Protein 6KP5 (pdb70)

Sequence (277 aa):
EKYVVTWDMMLQIHARKLAQRLLPAEQWKGIIAVSRGGLVPAGILARELGIRYVDTVCISLKVLKRAEGDGEGFIVIDDLVDTGGTATAIIREMYPKAHFVTIFAKPAGRPLVDDYVVDIPQNTWWIEEQPWDMAVTFVAPLSEKYVVTWDMMLLQIHARKLAQRLLPAEQWKGIIAVSRGGLVPAGILARELGIRYVDTVCIVLKRAEGDGEGFIVIDDLVDTGGTATAIRREMMYPKKAHFVTTIFAKPAGRRPLVDDYVVDIPQNTWIEQPWDMMAVTFVAPLSGK

Foldseek 3Di:
DAAEAAPVNLLVLLVVVLVVVPPLVLAQEEEEEPPQRPVSRVSSCVNNVHPHYHYWYCPVPTPDHDDDQAARYEYEGAEQAQCPVLVVNCVRNVNHQYEHAEYEPNCVVSHNYYGYYDHNPYHYHYNVNDDDDDDDPPD/DAAEAAPVNLLVLLVVVLVVVPPLVQAPAEEEEPPQRPSSRVSSCVSSVGPHYHYCYPVPDDDDDQAARYEYEGAEFQQQPVLVVNCVRNVRHQYEYAEYEVNNVVSHNYYRYYDHNPHNYDYNVNDDDDDDADPDPD

CATH classification: 3.40.50.2020

InterPro domains:
  IPR000836 Phosphoribosyltransferase domain [PF00156] (10-143)
  IPR000836 Phosphoribosyltransferase domain [cd06223] (32-129)
  IPR023747 Xanthine-guanine phosphoribosyltransferase [MF_01903] (1-152)
  IPR023747 Xanthine-guanine phosphoribosyltransferase [NF006613] (1-150)
  IPR023747 Xanthine-guanine phosphoribosyltransferase [PTHR39563] (1-152)
  IPR029057 Phosphoribosyltransferase-like [G3DSA:3.40.50.2020] (1-152)
  IPR029057 Phosphoribosyltransferase-like [SSF53271] (4-144)

Solvent-accessible surface area: 13160 Å² total; per-residue (Å²): 110,127,76,79,3,68,11,61,85,1,2,58,26,0,92,93,0,4,102,112,4,98,91,28,102,96,43,133,0,0,1,0,9,5,82,13,0,0,3,0,0,5,1,0,0,84,45,10,55,14,91,69,0,10,0,0,0,11,80,159,51,70,69,27,98,6,98,48,65,3,65,17,32,0,0,0,15,22,37,5,49,100,6,52,56,4,79,11,1,67,138,30,2,82,88,7,55,4,0,0,0,0,0,11,50,56,0,104,110,50,14,70,38,50,30,25,83,2,87,61,140,14,163,10,38,10,2,26,54,50,64,140,95,176,119,72,108,192,143,140,93,76,66,4,70,12,61,74,0,4,101,24,0,58,118,0,5,116,96,5,98,85,17,156,99,42,123,0,0,1,0,6,4,81,14,0,0,3,0,0,6,1,0,0,82,53,9,56,12,78,67,0,9,0,0,0,62,114,100,28,88,6,159,46,59,3,97,21,26,0,0,0,14,20,35,8,56,105,5,49,57,2,78,28,0,64,143,32,1,79,127,7,56,4,0,0,0,0,0,13,84,61,0,91,104,54,6,62,31,54,20,31,97,4,89,74,138,19,149,32,35,11,4,22,55,71,34,95,111,176,126,66,92,192,64,81,242

Structure (mmCIF, N/CA/C/O backbone):
data_6KP5
#
_entry.id   6KP5
#
_cell.length_a   58.320
_cell.length_b   94.630
_cell.length_c   51.670
_cell.angle_alpha   90.000
_cell.angle_beta   90.000
_cell.angle_gamma   90.000
#
_symmetry.space_group_name_H-M   'P 21 21 2'
#
loop_
_entity.id
_entity.type
_entity.pdbx_description
1 polymer 'Xanthine phosphoribosyltransferase'
2 non-polymer 'SULFATE ION'
3 water water
#
loop_
_atom_site.group_PDB
_atom_site.id
_atom_site.type_symbol
_atom_site.label_atom_id
_atom_site.label_alt_id
_atom_site.label_comp_id
_atom_site.label_asym_id
_atom_site.label_entity_id
_atom_site.label_seq_id
_atom_site.pdbx_PDB_ins_code
_atom_site.Cartn_x
_atom_site.Cartn_y
_atom_site.Cartn_z
_atom_site.occupancy
_atom_site.B_iso_or_equiv
_atom_site.auth_seq_id
_atom_site.auth_comp_id
_atom_site.auth_asym_id
_atom_site.auth_atom_id
_atom_site.pdbx_PDB_model_num
ATOM 1 N N . GLU A 1 4 ? -11.507 -8.484 -28.628 1.00 37.26 3 GLU A N 1
ATOM 2 C CA . GLU A 1 4 ? -10.202 -8.141 -28.034 1.00 29.31 3 GLU A CA 1
ATOM 3 C C . GLU A 1 4 ? -10.407 -7.029 -26.996 1.00 27.83 3 GLU A C 1
ATOM 4 O O . GLU A 1 4 ? -11.363 -6.223 -27.108 1.00 27.77 3 GLU A O 1
ATOM 6 N N . LYS A 1 5 ? -9.597 -7.099 -25.955 1.00 25.07 4 LYS A N 1
ATOM 7 C CA . LYS A 1 5 ? -9.597 -6.140 -24.831 1.00 22.01 4 LYS A CA 1
ATOM 8 C C . LYS A 1 5 ? -8.298 -5.370 -24.913 1.00 14.61 4 LYS A C 1
ATOM 9 O O . LYS A 1 5 ? -7.255 -5.988 -25.120 1.00 16.23 4 LYS A O 1
ATOM 15 N N . TYR A 1 6 ? -8.355 -4.110 -24.479 1.00 11.59 5 TYR A N 1
ATOM 16 C CA . TYR A 1 6 ? -7.192 -3.245 -24.226 1.00 10.19 5 TYR A CA 1
ATOM 17 C C . TYR A 1 6 ? -7.303 -2.749 -22.784 1.00 9.27 5 TYR A C 1
ATOM 18 O O . TYR A 1 6 ? -8.193 -1.966 -22.488 1.00 8.80 5 TYR A O 1
ATOM 27 N N . VAL A 1 7 ? -6.475 -3.290 -21.944 1.00 8.47 6 VAL A N 1
ATOM 28 C CA . VAL A 1 7 ? -6.503 -2.948 -20.493 1.00 6.87 6 VAL A CA 1
ATOM 29 C C . VAL A 1 7 ? -5.708 -1.703 -20.220 1.00 6.52 6 VAL A C 1
ATOM 30 O O . VAL A 1 7 ? -4.569 -1.541 -20.649 1.00 7.06 6 VAL A O 1
ATOM 34 N N . VAL A 1 8 ? -6.309 -0.809 -19.450 1.00 6.83 7 VAL A N 1
ATOM 35 C CA . VAL A 1 8 ? -5.688 0.490 -19.038 1.00 7.13 7 VAL A CA 1
ATOM 36 C C . VAL A 1 8 ? -5.568 0.507 -17.506 1.00 6.23 7 VAL A C 1
ATOM 37 O O . VAL A 1 8 ? -6.581 0.474 -16.831 1.00 6.34 7 VAL A O 1
ATOM 41 N N . THR A 1 9 ? -4.342 0.609 -17.032 1.00 6.38 8 THR A N 1
ATOM 42 C CA . THR A 1 9 ? -4.136 0.769 -15.569 1.00 6.61 8 THR A CA 1
ATOM 43 C C . THR A 1 9 ? -4.107 2.225 -15.204 1.00 6.32 8 THR A C 1
ATOM 44 O O . THR A 1 9 ? -3.893 3.127 -16.013 1.00 6.87 8 THR A O 1
ATOM 48 N N . TRP A 1 10 ? -4.293 2.524 -13.899 1.00 6.59 9 TRP A N 1
ATOM 49 C CA . TRP A 1 10 ? -4.254 3.914 -13.422 1.00 6.74 9 TRP A CA 1
ATOM 50 C C . TRP A 1 10 ? -2.933 4.545 -13.792 1.00 7.20 9 TRP A C 1
ATOM 51 O O . TRP A 1 10 ? -2.923 5.701 -14.269 1.00 6.14 9 TRP A O 1
ATOM 62 N N . ASP A 1 11 ? -1.818 3.897 -13.543 1.00 6.73 10 ASP A N 1
ATOM 63 C CA . ASP A 1 11 ? -0.510 4.511 -13.812 1.00 6.81 10 ASP A CA 1
ATOM 64 C C . ASP A 1 11 ? -0.353 4.800 -15.299 1.00 7.48 10 ASP A C 1
ATOM 65 O O . ASP A 1 11 ? 0.263 5.845 -15.649 1.00 7.48 10 ASP A O 1
ATOM 70 N N A MET A 1 12 ? -0.801 3.888 -16.158 0.70 7.59 11 MET A N 1
ATOM 71 N N B MET A 1 12 ? -0.809 3.890 -16.157 0.30 8.79 11 MET A N 1
ATOM 72 C CA A MET A 1 12 ? -0.646 4.185 -17.609 0.70 7.51 11 MET A CA 1
ATOM 73 C CA B MET A 1 12 ? -0.706 4.095 -17.626 0.30 9.02 11 MET A CA 1
ATOM 74 C C A MET A 1 12 ? -1.609 5.258 -18.092 0.70 7.13 11 MET A C 1
ATOM 75 C C B MET A 1 12 ? -1.600 5.243 -18.090 0.30 7.92 11 MET A C 1
ATOM 76 O O A MET A 1 12 ? -1.201 6.109 -18.907 0.70 6.64 11 MET A O 1
ATOM 77 O O B MET A 1 12 ? -1.145 6.059 -18.929 0.30 10.15 11 MET A O 1
ATOM 86 N N . LEU A 1 13 ? -2.838 5.316 -17.583 1.00 6.58 12 LEU A N 1
ATOM 87 C CA . LEU A 1 13 ? -3.725 6.422 -17.923 1.00 6.48 12 LEU A CA 1
ATOM 88 C C . LEU A 1 13 ? -3.006 7.735 -17.580 1.00 6.65 12 LEU A C 1
ATOM 89 O O . LEU A 1 13 ? -3.048 8.715 -18.337 1.00 7.28 12 LEU A O 1
ATOM 94 N N . GLN A 1 14 ? -2.378 7.782 -16.403 1.00 6.54 13 GLN A N 1
ATOM 95 C CA . GLN A 1 14 ? -1.684 8.968 -15.989 1.00 6.50 13 GLN A CA 1
ATOM 96 C C . GLN A 1 14 ? -0.488 9.284 -16.853 1.00 7.22 13 GLN A C 1
ATOM 97 O O . GLN A 1 14 ? -0.306 10.477 -17.241 1.00 7.75 13 GLN A O 1
ATOM 103 N N . ILE A 1 15 ? 0.292 8.295 -17.249 1.00 6.25 14 ILE A N 1
ATOM 104 C CA . ILE A 1 15 ? 1.396 8.541 -18.198 1.00 6.53 14 ILE A CA 1
ATOM 105 C C . ILE A 1 15 ? 0.839 9.222 -19.446 1.00 7.01 14 ILE A C 1
ATOM 106 O O . ILE A 1 15 ? 1.445 10.214 -19.959 1.00 6.68 14 ILE A O 1
ATOM 111 N N . HIS A 1 16 ? -0.209 8.653 -20.027 1.00 6.92 15 HIS A N 1
ATOM 112 C CA . HIS A 1 16 ? -0.729 9.229 -21.290 1.00 7.44 15 HIS A CA 1
ATOM 113 C C . HIS A 1 16 ? -1.284 10.615 -21.039 1.00 7.46 15 HIS A C 1
ATOM 114 O O . HIS A 1 16 ? -1.088 11.533 -21.906 1.00 8.26 15 HIS A O 1
ATOM 121 N N . ALA A 1 17 ? -1.994 10.856 -19.940 1.00 7.31 16 ALA A N 1
ATOM 122 C CA . ALA A 1 17 ? -2.564 12.164 -19.671 1.00 6.68 16 ALA A CA 1
ATOM 123 C C . ALA A 1 17 ? -1.457 13.194 -19.436 1.00 7.02 16 ALA A C 1
ATOM 124 O O . ALA A 1 17 ? -1.615 14.375 -19.878 1.00 7.94 16 ALA A O 1
ATOM 126 N N . ARG A 1 18 ? -0.376 12.832 -18.785 1.00 7.22 17 ARG A N 1
ATOM 127 C CA . ARG A 1 18 ? 0.740 13.784 -18.589 1.00 7.00 17 ARG A CA 1
ATOM 128 C C . ARG A 1 18 ? 1.428 14.093 -19.940 1.00 7.13 17 ARG A C 1
ATOM 129 O O . ARG A 1 18 ? 1.906 15.222 -20.148 1.00 7.86 17 ARG A O 1
ATOM 137 N N . LYS A 1 19 ? 1.512 13.107 -20.815 1.00 7.81 18 LYS A N 1
ATOM 138 C CA . LYS A 1 19 ? 2.052 13.347 -22.158 1.00 8.42 18 LYS A CA 1
ATOM 139 C C . LYS A 1 19 ? 1.169 14.325 -22.915 1.00 9.94 18 LYS A C 1
ATOM 140 O O . LYS A 1 19 ? 1.669 15.299 -23.570 1.00 10.39 18 LYS A O 1
ATOM 146 N N . LEU A 1 20 ? -0.134 14.172 -22.842 1.00 9.42 19 LEU A N 1
ATOM 147 C CA . LEU A 1 20 ? -1.061 15.147 -23.434 1.00 9.01 19 LEU A CA 1
ATOM 148 C C . LEU A 1 20 ? -0.884 16.528 -22.777 1.00 8.80 19 LEU A C 1
ATOM 149 O O . LEU A 1 20 ? -0.850 17.563 -23.502 1.00 10.26 19 LEU A O 1
ATOM 154 N N . ALA A 1 21 ? -0.779 16.601 -21.467 1.00 9.50 20 ALA A N 1
ATOM 155 C CA . ALA A 1 21 ? -0.567 17.903 -20.819 1.00 9.02 20 ALA A CA 1
ATOM 156 C C . ALA A 1 21 ? 0.689 18.604 -21.344 1.00 8.14 20 ALA A C 1
ATOM 157 O O . ALA A 1 21 ? 0.703 19.838 -21.537 1.00 8.13 20 ALA A O 1
ATOM 159 N N . GLN A 1 22 ? 1.739 17.860 -21.592 1.00 9.08 21 GLN A N 1
ATOM 160 C CA . GLN A 1 22 ? 2.998 18.428 -22.083 1.00 9.47 21 GLN A CA 1
ATOM 161 C C . GLN A 1 22 ? 2.740 19.071 -23.446 1.00 9.64 21 GLN A C 1
ATOM 162 O O . GLN A 1 22 ? 3.236 20.191 -23.688 1.00 11.17 21 GLN A O 1
ATOM 168 N N . ARG A 1 23 ? 1.911 18.431 -24.257 1.00 9.95 22 ARG A N 1
ATOM 169 C CA . ARG A 1 23 ? 1.578 18.985 -25.591 1.00 11.58 22 ARG A CA 1
ATOM 170 C C . ARG A 1 23 ? 0.757 20.253 -25.462 1.00 10.67 22 ARG A C 1
ATOM 171 O O . ARG A 1 23 ? 0.839 21.083 -26.356 1.00 12.45 22 ARG A O 1
ATOM 179 N N . LEU A 1 24 ? 0.035 20.479 -24.385 1.00 9.64 23 LEU A N 1
ATOM 180 C CA . LEU A 1 24 ? -0.873 21.622 -24.154 1.00 9.50 23 LEU A CA 1
ATOM 181 C C . LEU A 1 24 ? -0.111 22.817 -23.546 1.00 8.80 23 LEU A C 1
ATOM 182 O O . LEU A 1 24 ? -0.725 23.842 -23.316 1.00 9.99 23 LEU A O 1
ATOM 187 N N . LEU A 1 25 ? 1.174 22.642 -23.229 1.00 10.07 24 LEU A N 1
ATOM 188 C CA . LEU A 1 25 ? 1.958 23.782 -22.699 1.00 9.44 24 LEU A CA 1
ATOM 189 C C . LEU A 1 25 ? 2.128 24.785 -23.804 1.00 10.98 24 LEU A C 1
ATOM 190 O O . LEU A 1 25 ? 2.265 24.385 -24.974 1.00 13.67 24 LEU A O 1
ATOM 195 N N . PRO A 1 26 ? 2.228 26.083 -23.490 1.00 12.32 25 PRO A N 1
ATOM 196 C CA . PRO A 1 26 ? 2.208 26.649 -22.128 1.00 12.37 25 PRO A CA 1
ATOM 197 C C . PRO A 1 26 ? 0.774 26.769 -21.558 1.00 10.64 25 PRO A C 1
ATOM 198 O O . PRO A 1 26 ? -0.198 26.990 -22.266 1.00 10.75 25 PRO A O 1
ATOM 202 N N . ALA A 1 27 ? 0.664 26.576 -20.244 1.00 10.73 26 ALA A N 1
ATOM 203 C CA . ALA A 1 27 ? -0.651 26.559 -19.595 1.00 11.59 26 ALA A CA 1
ATOM 204 C C . ALA A 1 27 ? -1.394 27.884 -19.718 1.00 12.15 26 ALA A C 1
ATOM 205 O O . ALA A 1 27 ? -2.638 27.881 -19.723 1.00 11.90 26 ALA A O 1
ATOM 207 N N . GLU A 1 28 ? -0.659 28.982 -19.815 1.00 12.31 27 GLU A N 1
ATOM 208 C CA . GLU A 1 28 ? -1.250 30.320 -19.817 1.00 15.48 27 GLU A CA 1
ATOM 209 C C . GLU A 1 28 ? -2.115 30.514 -21.058 1.00 13.81 27 GLU A C 1
ATOM 210 O O . GLU A 1 28 ? -2.828 31.520 -21.099 1.00 20.27 27 GLU A O 1
ATOM 212 N N . GLN A 1 29 ? -2.035 29.681 -22.082 1.00 12.74 28 GLN A N 1
ATOM 213 C CA . GLN A 1 29 ? -2.933 29.880 -23.227 1.00 15.95 28 GLN A CA 1
ATOM 214 C C . GLN A 1 29 ? -4.385 29.502 -22.889 1.00 12.99 28 GLN A C 1
ATOM 215 O O . GLN A 1 29 ? -5.241 29.844 -23.668 1.00 15.21 28 GLN A O 1
ATOM 221 N N . TRP A 1 30 ? -4.660 28.854 -21.748 1.00 11.40 29 TRP A N 1
ATOM 222 C CA . TRP A 1 30 ? -5.995 28.269 -21.514 1.00 10.65 29 TRP A CA 1
ATOM 223 C C . TRP A 1 30 ? -6.719 28.993 -20.382 1.00 11.46 29 TRP A C 1
ATOM 224 O O . TRP A 1 30 ? -6.115 29.318 -19.369 1.00 15.18 29 TRP A O 1
ATOM 235 N N . LYS A 1 31 ? -8.026 29.129 -20.528 1.00 11.55 30 LYS A N 1
ATOM 236 C CA . LYS A 1 31 ? -8.908 29.657 -19.494 1.00 14.25 30 LYS A CA 1
ATOM 237 C C . LYS A 1 31 ? -9.446 28.573 -18.581 1.00 10.87 30 LYS A C 1
ATOM 238 O O . LYS A 1 31 ? -9.810 28.890 -17.467 1.00 12.96 30 LYS A O 1
ATOM 244 N N . GLY A 1 32 ? -9.523 27.330 -19.050 1.00 9.60 31 GLY A N 1
ATOM 245 C CA . GLY A 1 32 ? -10.154 26.312 -18.248 1.00 9.09 31 GLY A CA 1
ATOM 246 C C . GLY A 1 32 ? -10.190 25.016 -19.020 1.00 8.22 31 GLY A C 1
ATOM 247 O O . GLY A 1 32 ? -9.760 24.891 -20.158 1.00 8.43 31 GLY A O 1
ATOM 248 N N . ILE A 1 33 ? -10.729 24.021 -18.317 1.00 7.79 32 ILE A N 1
ATOM 249 C CA . ILE A 1 33 ? -10.921 22.659 -18.854 1.00 8.47 32 ILE A CA 1
ATOM 250 C C . ILE A 1 33 ? -12.389 22.282 -18.683 1.00 8.32 32 ILE A C 1
ATOM 251 O O . ILE A 1 33 ? -12.947 22.544 -17.596 1.00 7.86 32 ILE A O 1
ATOM 256 N N . ILE A 1 34 ? -12.955 21.676 -19.697 1.00 7.50 33 ILE A N 1
ATOM 257 C CA . ILE A 1 34 ? -14.290 21.088 -19.603 1.00 8.12 33 ILE A CA 1
ATOM 258 C C . ILE A 1 34 ? -14.125 19.578 -19.791 1.00 8.57 33 ILE A C 1
ATOM 259 O O . ILE A 1 34 ? -13.609 19.076 -20.777 1.00 8.77 33 ILE A O 1
ATOM 264 N N . ALA A 1 35 ? -14.536 18.836 -18.745 1.00 7.82 34 ALA A N 1
ATOM 265 C CA . ALA A 1 35 ? -14.538 17.365 -18.761 1.00 8.31 34 ALA A CA 1
ATOM 266 C C . ALA A 1 35 ? -15.825 16.829 -19.354 1.00 8.71 34 ALA A C 1
ATOM 267 O O . ALA A 1 35 ? -16.890 17.221 -18.898 1.00 8.24 34 ALA A O 1
ATOM 269 N N . VAL A 1 36 ? -15.732 15.907 -20.275 1.00 8.09 35 VAL A N 1
ATOM 270 C CA . VAL A 1 36 ? -16.924 15.159 -20.770 1.00 8.45 35 VAL A CA 1
ATOM 271 C C . VAL A 1 36 ? -17.228 14.054 -19.740 1.00 10.23 35 VAL A C 1
ATOM 272 O O . VAL A 1 36 ? -16.384 13.136 -19.559 1.00 11.79 35 VAL A O 1
ATOM 276 N N . SER A 1 37 ? -18.336 14.141 -19.050 1.00 10.47 36 SER A N 1
ATOM 277 C CA . SER A 1 37 ? -18.654 13.090 -18.029 1.00 10.30 36 SER A CA 1
ATOM 278 C C . SER A 1 37 ? -19.109 11.803 -18.697 1.00 8.60 36 SER A C 1
ATOM 279 O O . SER A 1 37 ? -19.820 11.850 -19.676 1.00 9.48 36 SER A O 1
ATOM 282 N N . ARG A 1 38 ? -18.734 10.649 -18.140 1.00 7.83 37 ARG A N 1
ATOM 283 C CA . ARG A 1 38 ? -17.871 10.418 -16.988 1.00 7.87 37 ARG A CA 1
ATOM 284 C C . ARG A 1 38 ? -16.404 10.216 -17.353 1.00 7.79 37 ARG A C 1
ATOM 285 O O . ARG A 1 38 ? -15.527 10.448 -16.505 1.00 7.64 37 ARG A O 1
ATOM 293 N N . GLY A 1 39 ? -16.146 9.756 -18.546 1.00 7.77 38 GLY A N 1
ATOM 294 C CA . GLY A 1 39 ? -14.817 9.301 -18.921 1.00 8.11 38 GLY A CA 1
ATOM 295 C C . GLY A 1 39 ? -13.752 10.351 -18.792 1.00 6.34 38 GLY A C 1
ATOM 296 O O . GLY A 1 39 ? -12.600 10.050 -18.562 1.00 6.64 38 GLY A O 1
ATOM 297 N N . GLY A 1 40 ? -14.105 11.619 -19.047 1.00 7.10 39 GLY A N 1
ATOM 298 C CA . GLY A 1 40 ? -13.128 12.703 -19.028 1.00 7.32 39 GLY A CA 1
ATOM 299 C C . GLY A 1 40 ? -12.828 13.234 -17.631 1.00 6.60 39 GLY A C 1
ATOM 300 O O . GLY A 1 40 ? -11.896 14.040 -17.500 1.00 6.92 39 GLY A O 1
ATOM 301 N N . LEU A 1 41 ? -13.495 12.749 -16.561 1.00 6.75 40 LEU A N 1
ATOM 302 C CA . LEU A 1 41 ? -13.303 13.322 -15.230 1.00 6.98 40 LEU A CA 1
ATOM 303 C C . LEU A 1 41 ? -11.883 13.090 -14.708 1.00 6.70 40 LEU A C 1
ATOM 304 O O . LEU A 1 41 ? -11.197 14.007 -14.220 1.00 6.94 40 LEU A O 1
ATOM 309 N N . VAL A 1 42 ? -11.426 11.829 -14.740 1.00 6.95 41 VAL A N 1
ATOM 310 C CA . VAL A 1 42 ? -10.059 11.518 -14.227 1.00 7.07 41 VAL A CA 1
ATOM 311 C C . VAL A 1 42 ? -9.001 12.205 -15.102 1.00 6.49 41 VAL A C 1
ATOM 312 O O . VAL A 1 42 ? -8.103 12.853 -14.597 1.00 7.12 41 VAL A O 1
ATOM 316 N N . PRO A 1 43 ? -9.057 12.094 -16.466 1.00 6.98 42 PRO A N 1
ATOM 317 C CA . PRO A 1 43 ? -8.107 12.845 -17.279 1.00 6.82 42 PRO A CA 1
ATOM 318 C C . PRO A 1 43 ? -8.101 14.346 -16.996 1.00 5.92 42 PRO A C 1
ATOM 319 O O . PRO A 1 43 ? -7.042 14.957 -16.979 1.00 6.49 42 PRO A O 1
ATOM 323 N N . ALA A 1 44 ? -9.270 14.928 -16.803 1.00 6.08 43 ALA A N 1
ATOM 324 C CA . ALA A 1 44 ? -9.377 16.356 -16.475 1.00 7.46 43 ALA A CA 1
ATOM 325 C C . ALA A 1 44 ? -8.672 16.646 -15.178 1.00 7.17 43 ALA A C 1
ATOM 326 O O . ALA A 1 44 ? -7.999 17.697 -15.050 1.00 7.75 43 ALA A O 1
ATOM 328 N N . GLY A 1 45 ? -8.807 15.790 -14.161 1.00 6.69 44 GLY A N 1
ATOM 329 C CA . GLY A 1 45 ? -8.098 16.029 -12.898 1.00 7.21 44 GLY A CA 1
ATOM 330 C C . GLY A 1 45 ? -6.588 16.033 -13.091 1.00 7.06 44 GLY A C 1
ATOM 331 O O . GLY A 1 45 ? -5.890 16.825 -12.471 1.00 7.89 44 GLY A O 1
ATOM 332 N N . ILE A 1 46 ? -6.089 15.101 -13.927 1.00 6.71 45 ILE A N 1
ATOM 333 C CA . ILE A 1 46 ? -4.652 15.061 -14.185 1.00 6.67 45 ILE A CA 1
ATOM 334 C C . ILE A 1 46 ? -4.217 16.306 -14.959 1.00 6.71 45 ILE A C 1
ATOM 335 O O . ILE A 1 46 ? -3.240 16.970 -14.585 1.00 6.78 45 ILE A O 1
ATOM 340 N N . LEU A 1 47 ? -4.902 16.665 -16.027 1.00 6.59 46 LEU A N 1
ATOM 341 C CA . LEU A 1 47 ? -4.550 17.909 -16.752 1.00 7.04 46 LEU A CA 1
ATOM 342 C C . LEU A 1 47 ? -4.618 19.123 -15.826 1.00 6.84 46 LEU A C 1
ATOM 343 O O . LEU A 1 47 ? -3.753 20.001 -15.956 1.00 7.33 46 LEU A O 1
ATOM 348 N N . ALA A 1 48 ? -5.656 19.239 -15.006 1.00 7.24 47 ALA A N 1
ATOM 349 C CA . ALA A 1 48 ? -5.787 20.394 -14.102 1.00 7.40 47 ALA A CA 1
ATOM 350 C C . ALA A 1 48 ? -4.555 20.493 -13.203 1.00 7.23 47 ALA A C 1
ATOM 351 O O . ALA A 1 48 ? -4.071 21.610 -12.903 1.00 7.69 47 ALA A O 1
ATOM 353 N N . ARG A 1 49 ? -4.109 19.372 -12.661 1.00 6.66 48 ARG A N 1
ATOM 354 C CA . ARG A 1 49 ? -2.937 19.338 -11.785 1.00 7.19 48 ARG A CA 1
ATOM 355 C C . ARG A 1 49 ? -1.702 19.783 -12.566 1.00 7.04 48 ARG A C 1
ATOM 356 O O . ARG A 1 49 ? -0.957 20.631 -12.108 1.00 8.05 48 ARG A O 1
ATOM 364 N N . GLU A 1 50 ? -1.499 19.188 -13.729 1.00 6.59 49 GLU A N 1
ATOM 365 C CA . GLU A 1 50 ? -0.276 19.488 -14.491 1.00 6.78 49 GLU A CA 1
ATOM 366 C C . GLU A 1 50 ? -0.234 20.881 -15.037 1.00 7.11 49 GLU A C 1
ATOM 367 O O . GLU A 1 50 ? 0.863 21.455 -15.065 1.00 8.62 49 GLU A O 1
ATOM 373 N N . LEU A 1 51 ? -1.366 21.435 -15.419 1.00 7.08 50 LEU A N 1
ATOM 374 C CA . LEU A 1 51 ? -1.383 22.756 -16.042 1.00 7.97 50 LEU A CA 1
ATOM 375 C C . LEU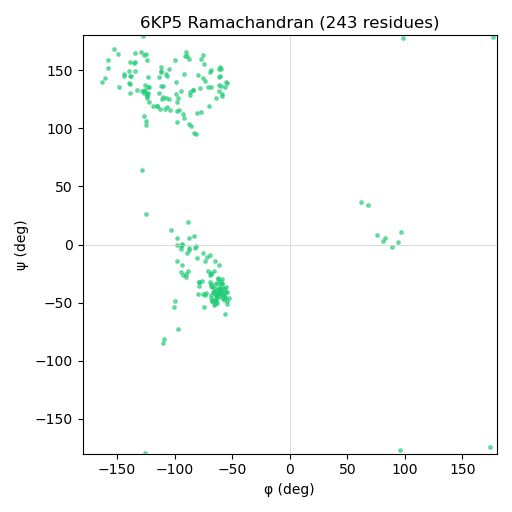 A 1 51 ? -1.640 23.858 -15.006 1.00 7.97 50 LEU A C 1
ATOM 376 O O . LEU A 1 51 ? -1.591 24.990 -15.412 1.00 10.29 50 LEU A O 1
ATOM 381 N N . GLY A 1 52 ? -1.888 23.485 -13.753 1.00 8.74 51 GLY A N 1
ATOM 382 C CA . GLY A 1 52 ? -2.161 24.526 -12.767 1.00 9.30 51 GLY A CA 1
ATOM 383 C C . GLY A 1 52 ? -3.475 25.210 -13.061 1.00 10.83 51 GLY A C 1
ATOM 384 O O . GLY A 1 52 ? -3.582 26.422 -12.772 1.00 14.68 51 GLY A O 1
ATOM 385 N N . ILE A 1 53 ? -4.480 24.528 -13.580 1.00 9.20 52 ILE A N 1
ATOM 386 C CA . ILE A 1 53 ? -5.773 25.150 -13.995 1.00 10.61 52 ILE A CA 1
ATOM 387 C C . ILE A 1 53 ? -6.810 24.733 -12.948 1.00 10.51 52 ILE A C 1
ATOM 388 O O . ILE A 1 53 ? -7.123 23.558 -12.821 1.00 12.77 52 ILE A O 1
ATOM 393 N N . ARG A 1 54 ? -7.401 25.685 -12.239 1.00 10.65 53 ARG A N 1
ATOM 394 C CA . ARG A 1 54 ? -8.458 25.420 -11.252 1.00 12.04 53 ARG A CA 1
ATOM 395 C C . ARG A 1 54 ? -9.888 25.620 -11.755 1.00 11.95 53 ARG A C 1
ATOM 396 O O . ARG A 1 54 ? -10.800 24.981 -11.203 1.00 13.09 53 ARG A O 1
ATOM 404 N N . TYR A 1 55 ? -10.058 26.271 -12.902 1.00 9.78 54 TYR A N 1
ATOM 405 C CA . TYR A 1 55 ? -11.361 26.402 -13.584 1.00 9.32 54 TYR A CA 1
ATOM 406 C C . TYR A 1 55 ? -11.603 25.158 -14.405 1.00 7.79 54 TYR A C 1
ATOM 407 O O . TYR A 1 55 ? -11.126 24.999 -15.494 1.00 8.60 54 TYR A O 1
ATOM 416 N N . VAL A 1 56 ? -12.352 24.241 -13.792 1.00 7.67 55 VAL A N 1
ATOM 417 C CA . VAL A 1 56 ? -12.743 22.937 -14.384 1.00 7.36 55 VAL A CA 1
ATOM 418 C C . VAL A 1 56 ? -14.246 22.853 -14.349 1.00 7.71 55 VAL A C 1
ATOM 419 O O . VAL A 1 56 ? -14.822 23.074 -13.257 1.00 8.62 55 VAL A O 1
ATOM 423 N N . ASP A 1 57 ? -14.866 22.592 -15.473 1.00 7.84 56 ASP A N 1
ATOM 424 C CA . ASP A 1 57 ? -16.316 22.458 -15.590 1.00 7.75 56 ASP A CA 1
ATOM 425 C C . ASP A 1 57 ? -16.598 21.121 -16.291 1.00 7.25 56 ASP A C 1
ATOM 426 O O . ASP A 1 57 ? -15.663 20.378 -16.672 1.00 7.26 56 ASP A O 1
ATOM 431 N N . THR A 1 58 ? -17.861 20.813 -16.476 1.00 7.41 57 THR A N 1
ATOM 432 C CA . THR A 1 58 ? -18.288 19.542 -17.084 1.00 7.93 57 THR A CA 1
ATOM 433 C C . THR A 1 58 ? -19.398 19.746 -18.128 1.00 7.18 57 THR A C 1
ATOM 434 O O . THR A 1 58 ? -20.170 20.709 -18.121 1.00 8.26 57 THR A O 1
ATOM 438 N N . VAL A 1 59 ? -19.460 18.760 -19.023 1.00 7.88 58 VAL A N 1
ATOM 439 C CA . VAL A 1 59 ? -20.611 18.563 -19.929 1.00 8.11 58 VAL A CA 1
ATOM 440 C C . VAL A 1 59 ? -21.069 17.110 -19.760 1.00 8.21 58 VAL A C 1
ATOM 441 O O . VAL A 1 59 ? -20.244 16.203 -19.804 1.00 9.12 58 VAL A O 1
ATOM 445 N N . CYS A 1 60 ? -22.358 16.954 -19.557 1.00 8.29 59 CYS A N 1
ATOM 446 C CA . CYS A 1 60 ? -22.989 15.658 -19.253 1.00 8.26 59 CYS A CA 1
ATOM 447 C C . CYS A 1 60 ? -24.127 15.444 -20.266 1.00 9.79 59 CYS A C 1
ATOM 448 O O . CYS A 1 60 ? -25.135 16.145 -20.153 1.00 10.54 59 CYS A O 1
ATOM 451 N N . ILE A 1 61 ? -23.964 14.502 -21.170 1.00 11.50 60 ILE A N 1
ATOM 452 C CA . ILE A 1 61 ? -24.971 14.176 -22.199 1.00 15.42 60 ILE A CA 1
ATOM 453 C C . ILE A 1 61 ? -25.368 12.685 -22.119 1.00 23.79 60 ILE A C 1
ATOM 454 O O . ILE A 1 61 ? -24.472 11.919 -21.835 1.00 18.34 60 ILE A O 1
ATOM 459 N N . SER A 1 62 ? -26.632 12.281 -22.364 1.00 36.91 61 SER A N 1
ATOM 460 C CA . SER A 1 62 ? -26.927 10.847 -22.704 1.00 44.14 61 SER A CA 1
ATOM 461 C C . SER A 1 62 ? -27.021 10.720 -24.238 1.00 56.76 61 SER A C 1
ATOM 462 O O . SER A 1 62 ? -28.077 11.731 -24.779 1.00 53.12 61 SER A O 1
ATOM 465 N N . LEU A 1 72 ? -31.009 12.423 -28.008 1.00 41.67 71 LEU A N 1
ATOM 466 C CA . LEU A 1 72 ? -29.901 13.042 -27.216 1.00 32.29 71 LEU A CA 1
ATOM 467 C C . LEU A 1 72 ? -30.470 13.951 -26.120 1.00 25.49 71 LEU A C 1
ATOM 468 O O . LEU A 1 72 ? -31.313 14.804 -26.435 1.00 31.12 71 LEU A O 1
ATOM 473 N N . LYS A 1 73 ? -30.066 13.696 -24.861 1.00 24.60 72 LYS A N 1
ATOM 474 C CA . LYS A 1 73 ? -30.467 14.466 -23.648 1.00 22.76 72 LYS A CA 1
ATOM 475 C C . LYS A 1 73 ? -29.216 15.171 -23.124 1.00 21.65 72 LYS A C 1
ATOM 476 O O . LYS A 1 73 ? -28.161 14.537 -22.982 1.00 22.64 72 LYS A O 1
ATOM 478 N N . VAL A 1 74 ? -29.317 16.460 -22.870 1.00 16.50 73 VAL A N 1
ATOM 479 C CA . VAL A 1 74 ? -28.279 17.210 -22.116 1.00 16.77 73 VAL A CA 1
ATOM 480 C C . VAL A 1 74 ? -28.678 17.198 -20.646 1.00 16.46 73 VAL A C 1
ATOM 481 O O . VAL A 1 74 ? -29.709 17.761 -20.282 1.00 20.41 73 VAL A O 1
ATOM 485 N N . LEU A 1 75 ? -27.910 16.503 -19.827 1.00 12.79 74 LEU A N 1
ATOM 486 C CA . LEU A 1 75 ? -28.185 16.492 -18.383 1.00 13.51 74 LEU A CA 1
ATOM 487 C C . LEU A 1 75 ? -27.732 17.821 -17.776 1.00 13.18 74 LEU A C 1
ATOM 488 O O . LEU A 1 75 ? -28.490 18.455 -17.066 1.00 16.94 74 LEU A O 1
ATOM 493 N N . LYS A 1 76 ? -26.558 18.305 -18.181 1.00 13.83 75 LYS A N 1
ATOM 494 C CA . LYS A 1 76 ? -25.958 19.542 -17.691 1.00 16.03 75 LYS A CA 1
ATOM 495 C C . LYS A 1 76 ? -24.864 19.947 -18.678 1.00 12.71 75 LYS A C 1
ATOM 496 O O . LYS A 1 76 ? -24.136 19.108 -19.163 1.00 13.35 75 LYS A O 1
ATOM 502 N N . ARG A 1 77 ? -24.739 21.235 -18.979 1.00 12.84 76 ARG A N 1
ATOM 503 C CA . ARG A 1 77 ? -23.612 21.632 -19.848 1.00 13.73 76 ARG A CA 1
ATOM 504 C C . ARG A 1 77 ? -22.973 22.918 -19.352 1.00 12.39 76 ARG A C 1
ATOM 505 O O . ARG A 1 77 ? -23.717 23.784 -19.020 1.00 15.27 76 ARG A O 1
ATOM 513 N N . ALA A 1 78 ? -21.648 23.042 -19.494 1.00 13.61 77 ALA A N 1
ATOM 514 C CA . ALA A 1 78 ? -20.888 24.299 -19.364 1.00 14.27 77 ALA A CA 1
ATOM 515 C C . ALA A 1 78 ? -21.362 25.304 -20.438 1.00 13.43 77 ALA A C 1
ATOM 516 O O . ALA A 1 78 ? -21.570 24.910 -21.609 1.00 13.55 77 ALA A O 1
ATOM 518 N N . GLU A 1 79 ? -21.516 26.555 -20.038 1.00 18.49 78 GLU A N 1
ATOM 519 C CA . GLU A 1 79 ? -21.981 27.621 -20.951 1.00 21.16 78 GLU A CA 1
ATOM 520 C C . GLU A 1 79 ? -20.868 28.026 -21.916 1.00 19.41 78 GLU A C 1
ATOM 521 O O . GLU A 1 79 ? -19.686 27.827 -21.601 1.00 24.42 78 GLU A O 1
ATOM 523 N N . GLY A 1 80 ? -21.250 28.555 -23.062 1.00 20.24 79 GLY A N 1
ATOM 524 C CA . GLY A 1 80 ? -20.291 29.161 -23.983 1.00 20.13 79 GLY A CA 1
ATOM 525 C C . GLY A 1 80 ? -19.884 28.226 -25.101 1.00 16.64 79 GLY A C 1
ATOM 526 O O . GLY A 1 80 ? -20.398 27.103 -25.178 1.00 20.65 79 GLY A O 1
ATOM 527 N N . ASP A 1 81 ? -19.048 28.772 -25.981 1.00 16.80 80 ASP A N 1
ATOM 528 C CA . ASP A 1 81 ? -18.628 28.132 -27.253 1.00 18.09 80 ASP A CA 1
ATOM 529 C C . ASP A 1 81 ? -17.224 27.558 -27.140 1.00 14.63 80 ASP A C 1
ATOM 530 O O . ASP A 1 81 ? -16.738 27.030 -28.134 1.00 15.68 80 ASP A O 1
ATOM 535 N N . GLY A 1 82 ? -16.696 27.478 -25.904 1.00 15.29 81 GLY A N 1
ATOM 536 C CA . GLY A 1 82 ? -15.428 26.796 -25.658 1.00 14.57 81 GLY A CA 1
ATOM 537 C C . GLY A 1 82 ? -14.178 27.605 -25.929 1.00 15.11 81 GLY A C 1
ATOM 538 O O . GLY A 1 82 ? -13.063 27.066 -25.805 1.00 11.47 81 GLY A O 1
ATOM 539 N N . GLU A 1 83 ? -14.311 28.883 -26.256 1.00 17.62 82 GLU A N 1
ATOM 540 C CA . GLU A 1 83 ? -13.107 29.681 -26.539 1.00 18.14 82 GLU A CA 1
ATOM 541 C C . GLU A 1 83 ? -12.151 29.691 -25.314 1.00 15.83 82 GLU A C 1
ATOM 542 O O . GLU A 1 83 ? -12.560 30.068 -24.238 1.00 18.64 82 GLU A O 1
ATOM 546 N N . GLY A 1 84 ? -10.893 29.338 -25.567 1.00 14.56 83 GLY A N 1
ATOM 547 C CA . GLY A 1 84 ? -9.826 29.271 -24.558 1.00 13.64 83 GLY A CA 1
ATOM 548 C C . GLY A 1 84 ? -9.908 28.055 -23.649 1.00 11.49 83 GLY A C 1
ATOM 549 O O . GLY A 1 84 ? -9.133 27.958 -22.723 1.00 12.48 83 GLY A O 1
ATOM 550 N N . PHE A 1 85 ? -10.801 27.113 -23.949 1.00 11.21 84 PHE A N 1
ATOM 551 C CA . PHE A 1 85 ? -10.951 25.886 -23.154 1.00 9.63 84 PHE A CA 1
ATOM 552 C C . PHE A 1 85 ? -10.343 24.703 -23.884 1.00 8.87 84 PHE A C 1
ATOM 553 O O . PHE A 1 85 ? -10.357 24.599 -25.121 1.00 9.90 84 PHE A O 1
ATOM 561 N N . ILE A 1 86 ? -9.900 23.770 -23.033 1.00 8.45 85 ILE A N 1
ATOM 562 C CA . ILE A 1 86 ? -9.641 22.364 -23.423 1.00 7.33 85 ILE A CA 1
ATOM 563 C C . ILE A 1 86 ? -10.918 21.604 -23.098 1.00 7.98 85 ILE A C 1
ATOM 564 O O . ILE A 1 86 ? -11.392 21.759 -21.990 1.00 8.77 85 ILE A O 1
ATOM 569 N N . VAL A 1 87 ? -11.411 20.807 -24.023 1.00 7.71 86 VAL A N 1
ATOM 570 C CA . VAL A 1 87 ? -12.491 19.841 -23.735 1.00 6.87 86 VAL A CA 1
ATOM 571 C C . VAL A 1 87 ? -11.815 18.495 -23.819 1.00 9.57 86 VAL A C 1
ATOM 572 O O . VAL A 1 87 ? -11.122 18.165 -24.761 1.00 8.94 86 VAL A O 1
ATOM 576 N N . ILE A 1 88 ? -11.967 17.647 -22.735 1.00 9.57 87 ILE A N 1
ATOM 577 C CA . ILE A 1 88 ? -11.295 16.325 -22.650 1.00 8.98 87 ILE A CA 1
ATOM 578 C C . ILE A 1 88 ? -12.297 15.216 -22.370 1.00 7.40 87 ILE A C 1
ATOM 579 O O . ILE A 1 88 ? -13.143 15.311 -21.488 1.00 7.28 87 ILE A O 1
ATOM 584 N N . ASP A 1 89 ? -12.155 14.166 -23.169 1.00 7.27 88 ASP A N 1
ATOM 585 C CA . ASP A 1 89 ? -12.870 12.909 -22.935 1.00 7.48 88 ASP A CA 1
ATOM 586 C C . ASP A 1 89 ? -11.821 11.809 -22.861 1.00 7.38 88 ASP A C 1
ATOM 587 O O . ASP A 1 89 ? -10.646 11.966 -23.262 1.00 7.73 88 ASP A O 1
ATOM 592 N N . ASP A 1 90 ? -12.195 10.643 -22.327 1.00 8.05 89 ASP A N 1
ATOM 593 C CA . ASP A 1 90 ? -11.212 9.526 -22.280 1.00 7.97 89 ASP A CA 1
ATOM 594 C C . ASP A 1 90 ? -10.966 8.924 -23.674 1.00 6.98 89 ASP A C 1
ATOM 595 O O . ASP A 1 90 ? -9.822 8.574 -23.951 1.00 6.91 89 ASP A O 1
ATOM 600 N N . LEU A 1 91 ? -12.034 8.748 -24.443 1.00 7.08 90 LEU A N 1
ATOM 601 C CA . LEU A 1 91 ? -11.998 8.014 -25.726 1.00 7.77 90 LEU A CA 1
ATOM 602 C C . LEU A 1 91 ? -12.932 8.668 -26.704 1.00 9.10 90 LEU A C 1
ATOM 603 O O . LEU A 1 91 ? -13.954 9.138 -26.328 1.00 12.42 90 LEU A O 1
ATOM 608 N N . VAL A 1 92 ? -12.551 8.629 -27.971 1.00 10.06 91 VAL A N 1
ATOM 609 C CA . VAL A 1 92 ? -13.457 8.896 -29.119 1.00 13.16 91 VAL A CA 1
ATOM 610 C C . VAL A 1 92 ? -13.552 7.575 -29.917 1.00 17.77 91 VAL A C 1
ATOM 611 O O . VAL A 1 92 ? -12.505 7.035 -30.274 1.00 16.06 91 VAL A O 1
ATOM 615 N N . ASP A 1 93 ? -14.766 7.010 -30.034 1.00 23.19 92 ASP A N 1
ATOM 616 C CA . ASP A 1 93 ? -15.044 5.598 -30.479 1.00 24.07 92 ASP A CA 1
ATOM 617 C C . ASP A 1 93 ? -15.695 5.663 -31.862 1.00 24.35 92 ASP A C 1
ATOM 618 O O . ASP A 1 93 ? -14.978 5.547 -32.888 1.00 26.00 92 ASP A O 1
ATOM 623 N N . THR A 1 94 ? -17.007 5.850 -31.891 1.00 25.13 93 THR A N 1
ATOM 624 C CA . THR A 1 94 ? -17.799 6.035 -33.128 1.00 28.93 93 THR A CA 1
ATOM 625 C C . THR A 1 94 ? -17.852 7.524 -33.442 1.00 28.97 93 THR A C 1
ATOM 626 O O . THR A 1 94 ? -18.016 7.874 -34.633 1.00 32.60 93 THR A O 1
ATOM 630 N N . GLY A 1 95 ? -17.754 8.365 -32.410 1.00 36.55 94 GLY A N 1
ATOM 631 C CA . GLY A 1 95 ? -17.822 9.827 -32.573 1.00 32.31 94 GLY A CA 1
ATOM 632 C C . GLY A 1 95 ? -19.202 10.456 -32.329 1.00 37.60 94 GLY A C 1
ATOM 633 O O . GLY A 1 95 ? -19.327 11.654 -32.630 1.00 31.58 94 GLY A O 1
ATOM 634 N N . GLY A 1 96 ? -20.197 9.736 -31.781 1.00 36.33 95 GLY A N 1
ATOM 635 C CA . GLY A 1 96 ? -21.535 10.298 -31.473 1.00 37.32 95 GLY A CA 1
ATOM 636 C C . GLY A 1 96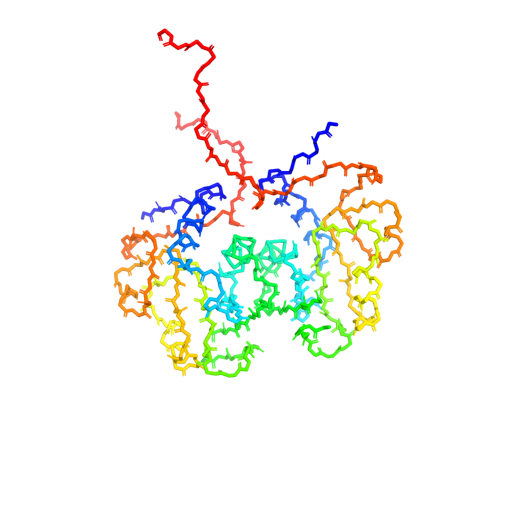 ? -21.461 11.515 -30.551 1.00 35.72 95 GLY A C 1
ATOM 637 O O . GLY A 1 96 ? -21.911 12.632 -30.969 1.00 40.76 95 GLY A O 1
ATOM 638 N N . THR A 1 97 ? -20.903 11.336 -29.344 1.00 35.70 96 THR A N 1
ATOM 639 C CA . THR A 1 97 ? -20.702 12.409 -28.347 1.00 34.77 96 THR A CA 1
ATOM 640 C C . THR A 1 97 ? -19.789 13.467 -28.961 1.00 26.76 96 THR A C 1
ATOM 641 O O . THR A 1 97 ? -20.052 14.645 -28.809 1.00 22.11 96 THR A O 1
ATOM 645 N N . ALA A 1 98 ? -18.793 13.026 -29.729 1.00 23.31 97 ALA A N 1
ATOM 646 C CA . ALA A 1 98 ? -17.755 13.932 -30.237 1.00 21.88 97 ALA A CA 1
ATOM 647 C C . ALA A 1 98 ? -18.431 14.920 -31.192 1.00 17.90 97 ALA A C 1
ATOM 648 O O . ALA A 1 98 ? -18.088 16.100 -31.145 1.00 16.77 97 ALA A O 1
ATOM 650 N N . THR A 1 99 ? -19.348 14.453 -32.051 1.00 16.46 98 THR A N 1
ATOM 651 C CA . THR A 1 99 ? -20.018 15.322 -33.035 1.00 17.01 98 THR A CA 1
ATOM 652 C C . THR A 1 99 ? -20.800 16.408 -32.267 1.00 14.00 98 THR A C 1
ATOM 653 O O . THR A 1 99 ? -20.673 17.620 -32.549 1.00 18.94 98 THR A O 1
ATOM 657 N N . ALA A 1 100 ? -21.478 16.024 -31.172 1.00 16.85 99 ALA A N 1
ATOM 658 C CA . ALA A 1 100 ? -22.279 16.947 -30.345 1.00 17.08 99 ALA A CA 1
ATOM 659 C C . ALA A 1 100 ? -21.392 17.940 -29.602 1.00 17.27 99 ALA A C 1
ATOM 660 O O . ALA A 1 100 ? -21.683 19.107 -29.532 1.00 18.06 99 ALA A O 1
ATOM 662 N N . ILE A 1 101 ? -20.296 17.468 -29.043 1.00 17.82 100 ILE A N 1
ATOM 663 C CA A ILE A 1 101 ? -19.351 18.367 -28.339 0.50 21.78 100 ILE A CA 1
ATOM 664 C CA B ILE A 1 101 ? -19.272 18.298 -28.368 0.50 21.21 100 ILE A CA 1
ATOM 665 C C . ILE A 1 101 ? -18.753 19.375 -29.298 1.00 21.21 100 ILE A C 1
ATOM 666 O O . ILE A 1 101 ? -18.657 20.537 -28.848 1.00 18.40 100 ILE A O 1
ATOM 675 N N . ARG A 1 102 ? -18.377 18.973 -30.519 1.00 20.32 101 ARG A N 1
ATOM 676 C CA . ARG A 1 102 ? -17.816 19.982 -31.460 1.00 23.63 101 ARG A CA 1
ATOM 677 C C . ARG A 1 102 ? -18.848 21.064 -31.684 1.00 17.98 101 ARG A C 1
ATOM 678 O O . ARG A 1 102 ? -18.493 22.217 -31.800 1.00 24.17 101 ARG A O 1
ATOM 686 N N . GLU A 1 103 ? -20.072 20.627 -31.917 1.00 15.65 102 GLU A N 1
ATOM 687 C CA . GLU A 1 103 ? -21.180 21.553 -32.222 1.00 17.27 102 GLU A CA 1
ATOM 688 C C . GLU A 1 103 ? -21.415 22.528 -31.052 1.00 16.84 102 GLU A C 1
ATOM 689 O O . GLU A 1 103 ? -21.553 23.741 -31.251 1.00 24.03 102 GLU A O 1
ATOM 695 N N . MET A 1 104 ? -21.311 22.040 -29.790 1.00 17.04 103 MET A N 1
ATOM 696 C CA . MET A 1 104 ? -21.580 22.883 -28.584 1.00 14.39 103 MET A CA 1
ATOM 697 C C . MET A 1 104 ? -20.392 23.804 -28.245 1.00 17.29 103 MET A C 1
ATOM 698 O O . MET A 1 104 ? -20.586 24.896 -27.670 1.00 16.38 103 MET A O 1
ATOM 703 N N . TYR A 1 105 ? -19.182 23.323 -28.467 1.00 16.21 104 TYR A N 1
ATOM 704 C CA . TYR A 1 105 ? -17.957 24.054 -28.041 1.00 15.76 104 TYR A CA 1
ATOM 705 C C . TYR A 1 105 ? -17.038 24.161 -29.253 1.00 19.08 104 TYR A C 1
ATOM 706 O O . TYR A 1 105 ? -15.935 23.601 -29.312 1.00 13.65 104 TYR A O 1
ATOM 715 N N . PRO A 1 106 ? -17.467 24.880 -30.312 1.00 18.76 105 PRO A N 1
ATOM 716 C CA . PRO A 1 106 ? -16.707 24.872 -31.575 1.00 22.80 105 PRO A CA 1
ATOM 717 C C . PRO A 1 106 ? -15.308 25.527 -31.468 1.00 18.13 105 PRO A C 1
ATOM 718 O O . PRO A 1 106 ? -14.416 25.185 -32.283 1.00 20.10 105 PRO A O 1
ATOM 722 N N . LYS A 1 107 ? -15.096 26.437 -30.460 1.00 18.17 106 LYS A N 1
ATOM 723 C CA . LYS A 1 107 ? -13.756 27.097 -30.259 1.00 24.23 106 LYS A CA 1
ATOM 724 C C . LYS A 1 107 ? -12.862 26.365 -29.250 1.00 32.29 106 LYS A C 1
ATOM 725 O O . LYS A 1 107 ? -11.778 26.868 -28.991 1.00 30.43 106 LYS A O 1
ATOM 729 N N . ALA A 1 108 ? -13.332 25.231 -28.668 1.00 13.71 107 ALA A N 1
ATOM 730 C CA . ALA A 1 108 ? -12.483 24.517 -27.730 1.00 12.35 107 ALA A CA 1
ATOM 731 C C . ALA A 1 108 ? -11.438 23.746 -28.531 1.00 11.40 107 ALA A C 1
ATOM 732 O O . ALA A 1 108 ? -11.618 23.314 -29.672 1.00 11.43 107 ALA A O 1
ATOM 734 N N . HIS A 1 109 ? -10.355 23.418 -27.802 1.00 11.34 108 HIS A N 1
ATOM 735 C CA . HIS A 1 109 ? -9.344 22.437 -28.255 1.00 11.83 108 HIS A CA 1
ATOM 736 C C . HIS A 1 109 ? -9.815 21.095 -27.686 1.00 11.23 108 HIS A C 1
ATOM 737 O O . HIS A 1 109 ? -9.767 20.898 -26.430 1.00 10.02 108 HIS A O 1
ATOM 744 N N . PHE A 1 110 ? -10.295 20.207 -28.513 1.00 12.47 109 PHE A N 1
ATOM 745 C CA . PHE A 1 110 ? -10.936 18.942 -28.092 1.00 9.21 109 PHE A CA 1
ATOM 746 C C . PHE A 1 110 ? -9.901 17.842 -28.195 1.00 8.23 109 PHE A C 1
ATOM 747 O O . PHE A 1 110 ? -9.329 17.537 -29.264 1.00 9.61 109 PHE A O 1
ATOM 755 N N . VAL A 1 111 ? -9.683 17.173 -27.045 1.00 7.92 110 VAL A N 1
ATOM 756 C CA . VAL A 1 111 ? -8.621 16.170 -26.909 1.00 7.60 110 VAL A CA 1
ATOM 757 C C . VAL A 1 111 ? -9.149 14.915 -26.195 1.00 7.25 110 VAL A C 1
ATOM 758 O O . VAL A 1 111 ? -10.113 15.024 -25.424 1.00 7.70 110 VAL A O 1
ATOM 762 N N . THR A 1 112 ? -8.581 13.785 -26.534 1.00 8.59 111 THR A N 1
ATOM 763 C CA . THR A 1 112 ? -8.904 12.545 -25.808 1.00 7.45 111 THR A CA 1
ATOM 764 C C . THR A 1 112 ? -7.621 11.842 -25.519 1.00 7.16 111 THR A C 1
ATOM 765 O O . THR A 1 112 ? -6.543 12.105 -26.091 1.00 7.52 111 THR A O 1
ATOM 769 N N . ILE A 1 113 ? -7.684 10.872 -24.594 1.00 7.34 112 ILE A N 1
ATOM 770 C CA . ILE A 1 113 ? -6.524 9.969 -24.394 1.00 6.52 112 ILE A CA 1
ATOM 771 C C . ILE A 1 113 ? -6.470 8.989 -25.558 1.00 7.37 112 ILE A C 1
ATOM 772 O O . ILE A 1 113 ? -5.396 8.803 -26.136 1.00 7.17 112 ILE A O 1
ATOM 777 N N . PHE A 1 114 ? -7.544 8.287 -25.826 1.00 7.59 113 PHE A N 1
ATOM 778 C CA . PHE A 1 114 ? -7.600 7.182 -26.796 1.00 7.79 113 PHE A CA 1
ATOM 779 C C . PHE A 1 114 ? -8.474 7.603 -27.987 1.00 7.70 113 PHE A C 1
ATOM 780 O O . PHE A 1 114 ? -9.467 8.295 -27.811 1.00 7.86 113 PHE A O 1
ATOM 788 N N . ALA A 1 115 ? -8.153 7.079 -29.165 1.00 7.80 114 ALA A N 1
ATOM 789 C CA . ALA A 1 115 ? -9.025 7.226 -30.353 1.00 9.38 114 ALA A CA 1
ATOM 790 C C . ALA A 1 115 ? -9.077 5.920 -31.116 1.00 10.17 114 ALA A C 1
ATOM 791 O O . ALA A 1 115 ? -8.016 5.326 -31.415 1.00 10.32 114 ALA A O 1
ATOM 793 N N . LYS A 1 116 ? -10.300 5.512 -31.426 1.00 9.27 115 LYS A N 1
ATOM 794 C CA . LYS A 1 116 ? -10.560 4.437 -32.428 1.00 11.56 115 LYS A CA 1
ATOM 795 C C . LYS A 1 116 ? -10.644 5.053 -33.817 1.00 11.79 115 LYS A C 1
ATOM 796 O O . LYS A 1 116 ? -10.855 6.260 -33.907 1.00 13.16 115 LYS A O 1
ATOM 802 N N . PRO A 1 117 ? -10.462 4.262 -34.905 1.00 13.26 116 PRO A N 1
ATOM 803 C CA . PRO A 1 117 ? -10.349 4.901 -36.226 1.00 16.23 116 PRO A CA 1
ATOM 804 C C . PRO A 1 117 ? -11.543 5.769 -36.616 1.00 20.40 116 PRO A C 1
ATOM 805 O O . PRO A 1 117 ? -11.319 6.871 -37.160 1.00 22.32 116 PRO A O 1
ATOM 809 N N . ALA A 1 118 ? -12.755 5.305 -36.329 1.00 21.34 117 ALA A N 1
ATOM 810 C CA . ALA A 1 118 ? -14.001 5.999 -36.746 1.00 24.37 117 ALA A CA 1
ATOM 811 C C . ALA A 1 118 ? -14.026 7.425 -36.154 1.00 27.71 117 ALA A C 1
ATOM 812 O O . ALA A 1 118 ? -14.531 8.313 -36.840 1.00 37.78 117 ALA A O 1
ATOM 814 N N . GLY A 1 119 ? -13.475 7.672 -34.954 1.00 35.74 118 GLY A N 1
ATOM 815 C CA . GLY A 1 119 ? -13.669 8.996 -34.326 1.00 41.73 118 GLY A CA 1
ATOM 816 C C . GLY A 1 119 ? -12.257 9.739 -33.937 1.00 44.37 118 GLY A C 1
ATOM 817 O O . GLY A 1 119 ? -12.215 11.121 -34.116 1.00 39.14 118 GLY A O 1
ATOM 818 N N . ARG A 1 120 ? -11.163 9.196 -34.891 1.00 29.33 119 ARG A N 1
ATOM 819 C CA . ARG A 1 120 ? -9.826 9.855 -34.892 1.00 24.86 119 ARG A CA 1
ATOM 820 C C . ARG A 1 120 ? -10.039 11.261 -35.463 1.00 14.75 119 ARG A C 1
ATOM 821 O O . ARG A 1 120 ? -9.538 12.208 -34.865 1.00 19.59 119 ARG A O 1
ATOM 829 N N . PRO A 1 121 ? -10.730 11.511 -36.621 1.00 11.79 120 PRO A N 1
ATOM 830 C CA . PRO A 1 121 ? -10.688 12.857 -37.159 1.00 10.59 120 PRO A CA 1
ATOM 831 C C . PRO A 1 121 ? -11.689 13.823 -36.546 1.00 9.88 120 PRO A C 1
ATOM 832 O O . PRO A 1 121 ? -11.772 14.915 -36.979 1.00 12.64 120 PRO A O 1
ATOM 836 N N . LEU A 1 122 ? -12.367 13.388 -35.501 1.00 11.08 121 LEU A 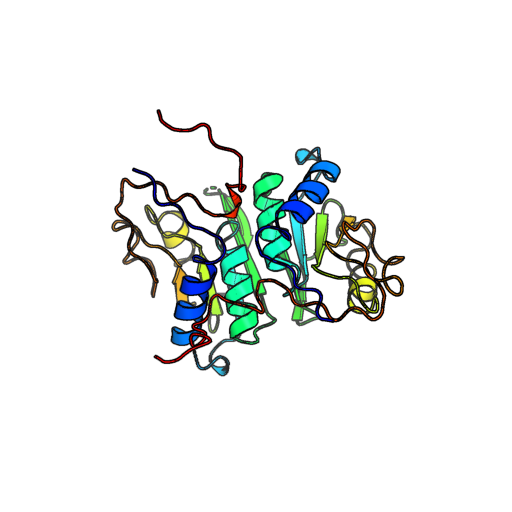N 1
ATOM 837 C CA . LEU A 1 122 ? -13.356 14.221 -34.823 1.00 12.58 121 LEU A CA 1
ATOM 838 C C . LEU A 1 122 ? -12.727 14.949 -33.618 1.00 10.08 121 LEU A C 1
ATOM 839 O O . LEU A 1 122 ? -13.414 15.768 -33.039 1.00 13.28 121 LEU A O 1
ATOM 844 N N . VAL A 1 123 ? -11.459 14.734 -33.321 1.00 9.36 122 VAL A N 1
ATOM 845 C CA . VAL A 1 123 ? -10.774 15.426 -32.209 1.00 9.91 122 VAL A CA 1
ATOM 846 C C . VAL A 1 123 ? -9.562 16.115 -32.774 1.00 11.17 122 VAL A C 1
ATOM 847 O O . VAL A 1 123 ? -9.045 15.765 -33.858 1.00 12.07 122 VAL A O 1
ATOM 851 N N . ASP A 1 124 ? -9.101 17.102 -32.051 1.00 10.08 123 ASP A N 1
ATOM 852 C CA . ASP A 1 124 ? -7.896 17.839 -32.406 1.00 10.98 123 ASP A CA 1
ATOM 853 C C . ASP A 1 124 ? -6.621 17.117 -32.044 1.00 12.43 123 ASP A C 1
ATOM 854 O O . ASP A 1 124 ? -5.590 17.328 -32.661 1.00 19.76 123 ASP A O 1
ATOM 859 N N . ASP A 1 125 ? -6.666 16.349 -30.951 1.00 11.47 124 ASP A N 1
ATOM 860 C CA . ASP A 1 125 ? -5.456 15.589 -30.582 1.00 11.85 124 ASP A CA 1
ATOM 861 C C . ASP A 1 125 ? -5.849 14.409 -29.692 1.00 9.28 124 ASP A C 1
ATOM 862 O O . ASP A 1 125 ? -6.892 14.463 -29.067 1.00 9.46 124 ASP A O 1
ATOM 867 N N . TYR A 1 126 ? -5.042 13.373 -29.760 1.00 8.77 125 TYR A N 1
ATOM 868 C CA . TYR A 1 126 ? -5.201 12.223 -28.847 1.00 8.28 125 TYR A CA 1
ATOM 869 C C . TYR A 1 126 ? -3.840 11.565 -28.684 1.00 7.73 125 TYR A C 1
ATOM 870 O O . TYR A 1 126 ? -2.890 11.914 -29.397 1.00 8.14 125 TYR A O 1
ATOM 879 N N . VAL A 1 127 ? -3.728 10.669 -27.716 1.00 7.91 126 VAL A N 1
ATOM 880 C CA . VAL A 1 127 ? -2.422 10.064 -27.407 1.00 9.34 126 VAL A CA 1
ATOM 881 C C . VAL A 1 127 ? -2.246 8.680 -28.011 1.00 8.88 126 VAL A C 1
ATOM 882 O O . VAL A 1 127 ? -1.197 8.443 -28.593 1.00 10.71 126 VAL A O 1
ATOM 886 N N . VAL A 1 128 ? -3.217 7.816 -27.834 1.00 7.75 127 VAL A N 1
ATOM 887 C CA . VAL A 1 128 ? -3.050 6.389 -28.180 1.00 8.21 127 VAL A CA 1
ATOM 888 C C . VAL A 1 128 ? -4.128 5.938 -29.148 1.00 7.94 127 VAL A C 1
ATOM 889 O O . VAL A 1 128 ? -5.309 6.150 -28.929 1.00 7.91 127 VAL A O 1
ATOM 893 N N . ASP A 1 129 ? -3.711 5.318 -30.260 1.00 8.92 128 ASP A N 1
ATOM 894 C CA . ASP A 1 129 ? -4.605 4.637 -31.210 1.00 10.31 128 ASP A CA 1
ATOM 895 C C . ASP A 1 129 ? -5.037 3.269 -30.689 1.00 10.69 128 ASP A C 1
ATOM 896 O O . ASP A 1 129 ? -4.157 2.528 -30.203 1.00 13.99 128 ASP A O 1
ATOM 901 N N . ILE A 1 130 ? -6.319 2.945 -30.799 1.00 10.08 129 ILE A N 1
ATOM 902 C CA . ILE A 1 130 ? -6.960 1.655 -30.404 1.00 11.41 129 ILE A CA 1
ATOM 903 C C . ILE A 1 130 ? -7.714 1.114 -31.613 1.00 12.19 129 ILE A C 1
ATOM 904 O O . ILE A 1 130 ? -8.409 1.889 -32.243 1.00 13.27 129 ILE A O 1
ATOM 909 N N . PRO A 1 131 ? -7.601 -0.162 -31.985 1.00 16.03 130 PRO A N 1
ATOM 910 C CA . PRO A 1 131 ? -8.406 -0.690 -33.088 1.00 22.14 130 PRO A CA 1
ATOM 911 C C . PRO A 1 131 ? -9.921 -0.610 -32.813 1.00 19.65 130 PRO A C 1
ATOM 912 O O . PRO A 1 131 ? -10.375 -0.569 -31.658 1.00 16.82 130 PRO A O 1
ATOM 916 N N . GLN A 1 132 ? -10.729 -0.489 -33.896 1.00 41.54 131 GLN A N 1
ATOM 917 C CA . GLN A 1 132 ? -12.180 -0.210 -33.741 1.00 47.93 131 GLN A CA 1
ATOM 918 C C . GLN A 1 132 ? -12.885 -1.311 -32.921 1.00 43.62 131 GLN A C 1
ATOM 919 O O . GLN A 1 132 ? -13.825 -0.948 -32.172 1.00 41.14 131 GLN A O 1
ATOM 925 N N . ASN A 1 133 ? -12.528 -2.607 -33.151 1.00 55.41 132 ASN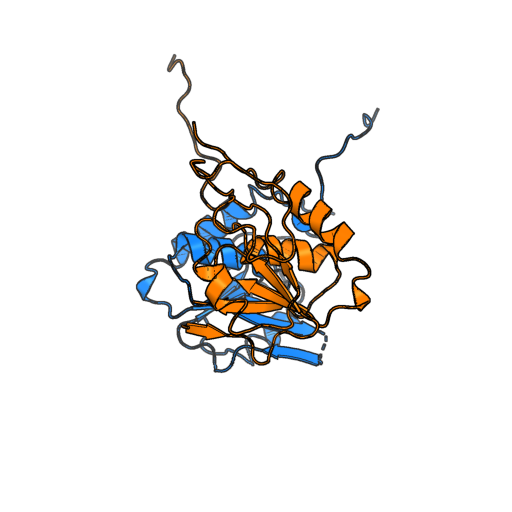 A N 1
ATOM 926 C CA . ASN A 1 133 ? -13.247 -3.751 -32.492 1.00 47.45 132 ASN A CA 1
ATOM 927 C C . ASN A 1 133 ? -12.654 -4.117 -31.125 1.00 59.61 132 ASN A C 1
ATOM 928 O O . ASN A 1 133 ? -12.988 -5.167 -30.660 1.00 48.82 132 ASN A O 1
ATOM 933 N N . THR A 1 134 ? -11.901 -3.226 -30.491 1.00 39.80 133 THR A N 1
ATOM 934 C CA . THR A 1 134 ? -11.259 -3.522 -29.193 1.00 34.07 133 THR A CA 1
ATOM 935 C C . THR A 1 134 ? -12.008 -2.780 -28.078 1.00 24.06 133 THR A C 1
ATOM 936 O O . THR A 1 134 ? -12.128 -1.602 -28.185 1.00 23.94 133 THR A O 1
ATOM 940 N N A TRP A 1 135 ? -12.408 -3.467 -27.002 0.60 22.57 134 TRP A N 1
ATOM 941 N N B TRP A 1 135 ? -12.482 -3.481 -27.023 0.40 21.43 134 TRP A N 1
ATOM 942 C CA A TRP A 1 135 ? -13.058 -2.782 -25.860 0.60 19.37 134 TRP A CA 1
ATOM 943 C CA B TRP A 1 135 ? -13.058 -2.846 -25.800 0.40 19.81 134 TRP A CA 1
ATOM 944 C C A TRP A 1 135 ? -11.948 -2.243 -24.940 0.60 15.07 134 TRP A C 1
ATOM 945 C C B TRP A 1 135 ? -11.894 -2.232 -25.017 0.40 15.90 134 TRP A C 1
ATOM 946 O O A TRP A 1 135 ? -11.038 -3.024 -24.553 0.60 16.15 134 TRP A O 1
ATOM 947 O O B TRP A 1 135 ? -10.882 -2.954 -24.832 0.40 19.76 134 TRP A O 1
ATOM 968 N N . ILE A 1 136 ? -12.014 -0.976 -24.608 1.00 13.77 135 ILE A N 1
ATOM 969 C CA . ILE A 1 136 ? -11.027 -0.388 -23.699 1.00 10.75 135 ILE A CA 1
ATOM 970 C C . ILE A 1 136 ? -11.570 -0.580 -22.289 1.00 11.63 135 ILE A C 1
ATOM 971 O O . ILE A 1 136 ? -12.622 -0.039 -21.906 1.00 14.00 135 ILE A O 1
ATOM 976 N N A GLU A 1 137 ? -10.782 -1.232 -21.460 0.60 8.21 136 GLU A N 1
ATOM 977 N N B GLU A 1 137 ? -10.785 -1.253 -21.470 0.40 8.97 136 GLU A N 1
ATOM 978 C CA A GLU A 1 137 ? -11.106 -1.492 -20.053 0.60 7.89 136 GLU A CA 1
ATOM 979 C CA B GLU A 1 137 ? -11.104 -1.526 -20.060 0.40 8.28 136 GLU A CA 1
ATOM 980 C C A GLU A 1 137 ? -10.363 -0.489 -19.199 0.60 7.21 136 GLU A C 1
ATOM 981 C C B GLU A 1 137 ? -10.364 -0.506 -19.202 0.40 7.76 136 GLU A C 1
ATOM 982 O O A GLU A 1 137 ? -9.181 -0.649 -18.957 0.60 7.83 136 GLU A O 1
ATOM 983 O O B GLU A 1 137 ? -9.161 -0.663 -18.978 0.40 8.63 136 GLU A O 1
ATOM 994 N N . GLN A 1 138 ? -11.072 0.524 -18.758 1.00 6.69 137 GLN A N 1
ATOM 995 C CA . GLN A 1 138 ? -10.469 1.626 -18.009 1.00 6.44 137 GLN A CA 1
ATOM 996 C C . GLN A 1 138 ? -10.270 1.244 -16.543 1.00 6.80 137 GLN A C 1
ATOM 997 O O . GLN A 1 138 ? -10.935 0.358 -16.004 1.00 6.16 137 GLN A O 1
ATOM 1003 N N . PRO A 1 139 ? -9.349 1.963 -15.859 1.00 6.32 138 PRO A N 1
ATOM 1004 C CA . PRO A 1 139 ? -8.970 1.464 -14.523 1.00 6.63 138 PRO A CA 1
ATOM 1005 C C . PRO A 1 139 ? -10.064 1.644 -13.496 1.00 6.50 138 PRO A C 1
ATOM 1006 O O . PRO A 1 139 ? -10.074 0.911 -12.480 1.00 6.63 138 PRO A O 1
ATOM 1010 N N . TRP A 1 140 ? -10.991 2.564 -13.689 1.00 6.84 139 TRP A N 1
ATOM 1011 C CA . TRP A 1 140 ? -12.149 2.694 -12.777 1.00 6.45 139 TRP A CA 1
ATOM 1012 C C . TRP A 1 140 ? -13.101 1.508 -12.910 1.00 5.90 139 TRP A C 1
ATOM 1013 O O . TRP A 1 140 ? -13.980 1.364 -12.045 1.00 6.35 139 TRP A O 1
ATOM 1024 N N . ASP A 1 141 ? -12.937 0.611 -13.894 1.00 6.04 140 ASP A N 1
ATOM 1025 C CA . ASP A 1 141 ? -13.762 -0.604 -13.991 1.00 5.62 140 ASP A CA 1
ATOM 1026 C C . ASP A 1 141 ? -13.111 -1.806 -13.313 1.00 6.13 140 ASP A C 1
ATOM 1027 O O . ASP A 1 141 ? -13.760 -2.866 -13.369 1.00 7.20 140 ASP A O 1
ATOM 1032 N N . MET A 1 142 ? -11.935 -1.676 -12.742 1.00 6.61 141 MET A N 1
ATOM 1033 C CA . MET A 1 142 ? -11.171 -2.861 -12.321 1.00 6.54 141 MET A CA 1
ATOM 1034 C C . MET A 1 142 ? -10.722 -2.721 -10.878 1.00 7.21 141 MET A C 1
ATOM 1035 O O . MET A 1 142 ? -10.743 -1.614 -10.245 1.00 8.06 141 MET A O 1
ATOM 1040 N N . ALA A 1 143 ? -10.294 -3.847 -10.300 1.00 7.05 142 ALA A N 1
ATOM 1041 C CA . ALA A 1 143 ? -9.616 -3.917 -8.984 1.00 7.54 142 ALA A CA 1
ATOM 1042 C C . ALA A 1 143 ? -8.500 -4.943 -9.092 1.00 10.14 142 ALA A C 1
ATOM 1043 O O . ALA A 1 143 ? -8.663 -5.958 -9.877 1.00 8.35 142 ALA A O 1
ATOM 1045 N N . VAL A 1 144 ? -7.426 -4.800 -8.368 1.00 9.79 143 VAL A N 1
ATOM 1046 C CA . VAL A 1 144 ? -6.417 -5.889 -8.242 1.00 7.74 143 VAL A CA 1
ATOM 1047 C C . VAL A 1 144 ? -7.032 -7.013 -7.407 1.00 8.89 143 VAL A C 1
ATOM 1048 O O . VAL A 1 144 ? -7.473 -6.789 -6.288 1.00 8.28 143 VAL A O 1
ATOM 1052 N N . THR A 1 145 ? -7.144 -8.210 -8.038 1.00 8.25 144 THR A N 1
ATOM 1053 C CA . THR A 1 145 ? -7.937 -9.312 -7.478 1.00 8.41 144 THR A CA 1
ATOM 1054 C C . THR A 1 145 ? -7.152 -10.609 -7.674 1.00 7.88 144 THR A C 1
ATOM 1055 O O . THR A 1 145 ? -6.458 -10.792 -8.686 1.00 8.06 144 THR A O 1
ATOM 1059 N N . PHE A 1 146 ? -7.274 -11.516 -6.701 1.00 7.61 145 PHE A N 1
ATOM 1060 C CA . PHE A 1 146 ? -6.685 -12.860 -6.885 1.00 7.77 145 PHE A CA 1
ATOM 1061 C C . PHE A 1 146 ? -7.251 -13.486 -8.172 1.00 7.72 145 PHE A C 1
ATOM 1062 O O . PHE A 1 146 ? -8.433 -13.410 -8.424 1.00 8.42 145 PHE A O 1
ATOM 1070 N N . VAL A 1 147 ? -6.370 -14.077 -8.959 1.00 7.70 146 VAL A N 1
ATOM 1071 C CA . VAL A 1 147 ? -6.725 -14.809 -10.187 1.00 7.60 146 VAL A CA 1
ATOM 1072 C C . VAL A 1 147 ? -6.172 -16.220 -10.075 1.00 6.77 146 VAL A C 1
ATOM 1073 O O . VAL A 1 147 ? -5.018 -16.392 -9.767 1.00 7.45 146 VAL A O 1
ATOM 1077 N N . ALA A 1 148 ? -7.022 -17.192 -10.322 1.00 7.16 147 ALA A N 1
ATOM 1078 C CA . ALA A 1 148 ? -6.570 -18.583 -10.327 1.00 7.90 147 ALA A CA 1
ATOM 1079 C C . ALA A 1 148 ? -5.517 -18.781 -11.413 1.00 7.75 147 ALA A C 1
ATOM 1080 O O . ALA A 1 148 ? -5.638 -18.198 -12.491 1.00 7.77 147 ALA A O 1
ATOM 1082 N N . PRO A 1 149 ? -4.501 -19.631 -11.177 1.00 7.49 148 PRO A N 1
ATOM 1083 C CA . PRO A 1 149 ? -3.578 -19.944 -12.254 1.00 8.30 148 PRO A CA 1
ATOM 1084 C C . PRO A 1 149 ? -4.337 -20.485 -13.486 1.00 8.00 148 PRO A C 1
ATOM 1085 O O . PRO A 1 149 ? -5.292 -21.249 -13.356 1.00 8.55 148 PRO A O 1
ATOM 1089 N N . LEU A 1 150 ? -3.914 -20.072 -14.647 1.00 7.93 149 LEU A N 1
ATOM 1090 C CA . LEU A 1 150 ? -4.555 -20.522 -15.899 1.00 8.83 149 LEU A CA 1
ATOM 1091 C C . LEU A 1 150 ? -4.510 -22.027 -16.073 1.00 11.70 149 LEU A C 1
ATOM 1092 O O . LEU A 1 150 ? -5.414 -22.535 -16.752 1.00 15.85 149 LEU A O 1
ATOM 1097 N N . SER A 1 151 ? -3.513 -22.694 -15.543 1.00 12.44 150 SER A N 1
ATOM 1098 C CA . SER A 1 151 ? -3.253 -24.155 -15.663 1.00 16.93 150 SER A CA 1
ATOM 1099 C C . SER A 1 151 ? -4.569 -24.764 -15.245 1.00 20.37 150 SER A C 1
ATOM 1100 O O . SER A 1 151 ? -4.630 -25.935 -15.404 1.00 28.70 150 SER A O 1
ATOM 1103 N N . GLU B 1 4 ? 7.608 11.796 7.924 1.00 40.58 3 GLU B N 1
ATOM 1104 C CA . GLU B 1 4 ? 7.473 10.642 6.960 1.00 32.64 3 GLU B CA 1
ATOM 1105 C C . GLU B 1 4 ? 6.260 10.879 6.073 1.00 30.84 3 GLU B C 1
ATOM 1106 O O . GLU B 1 4 ? 5.123 10.993 6.572 1.00 35.21 3 GLU B O 1
ATOM 1108 N N . LYS B 1 5 ? 6.504 10.818 4.778 1.00 21.63 4 LYS B N 1
ATOM 1109 C CA . LYS B 1 5 ? 5.484 11.136 3.764 1.00 18.46 4 LYS B CA 1
ATOM 1110 C C . LYS B 1 5 ? 4.399 10.030 3.810 1.00 13.40 4 LYS B C 1
ATOM 1111 O O . LYS B 1 5 ? 4.720 8.832 3.773 1.00 17.98 4 LYS B O 1
ATOM 1117 N N . TYR B 1 6 ? 3.152 10.449 3.774 1.00 9.83 5 TYR B N 1
ATOM 1118 C CA . TYR B 1 6 ? 1.972 9.557 3.640 1.00 9.60 5 TYR B CA 1
ATOM 1119 C C . TYR B 1 6 ? 1.597 9.573 2.158 1.00 7.80 5 TYR B C 1
ATOM 1120 O O . TYR B 1 6 ? 1.094 10.578 1.643 1.00 9.78 5 TYR B O 1
ATOM 1129 N N . VAL B 1 7 ? 1.903 8.503 1.455 1.00 7.81 6 VAL B N 1
ATOM 1130 C CA . VAL B 1 7 ? 1.759 8.445 0.012 1.00 8.55 6 VAL B CA 1
ATOM 1131 C C . VAL B 1 7 ? 0.522 7.607 -0.307 1.00 7.87 6 VAL B C 1
ATOM 1132 O O . VAL B 1 7 ? 0.424 6.446 0.065 1.00 10.38 6 VAL B O 1
ATOM 1136 N N . VAL B 1 8 ? -0.359 8.190 -1.061 1.00 7.25 7 VAL B N 1
ATOM 1137 C CA . VAL B 1 8 ? -1.599 7.552 -1.521 1.00 7.22 7 VAL B CA 1
ATOM 1138 C C . VAL B 1 8 ? -1.335 7.020 -2.944 1.00 6.37 7 VAL B C 1
ATOM 1139 O O . VAL B 1 8 ? -0.966 7.786 -3.832 1.00 7.02 7 VAL B O 1
ATOM 1143 N N . THR B 1 9 ? -1.591 5.725 -3.200 1.00 7.48 8 THR B N 1
ATOM 1144 C CA . THR B 1 9 ? -1.538 5.186 -4.570 1.00 7.39 8 THR B CA 1
ATOM 1145 C C . THR B 1 9 ? -2.887 5.334 -5.196 1.00 7.34 8 THR B C 1
ATOM 1146 O O . THR B 1 9 ? -3.941 5.382 -4.567 1.00 6.74 8 THR B O 1
ATOM 1150 N N . TRP B 1 10 ? -2.899 5.230 -6.559 1.00 6.54 9 TRP B N 1
ATOM 1151 C CA . TRP B 1 10 ? -4.202 5.230 -7.282 1.00 6.91 9 TRP B CA 1
ATOM 1152 C C . TRP B 1 10 ? -5.099 4.114 -6.759 1.00 7.81 9 TRP B C 1
ATOM 1153 O O . TRP B 1 10 ? -6.281 4.271 -6.575 1.00 7.36 9 TRP B O 1
ATOM 1164 N N . ASP B 1 11 ? -4.504 2.901 -6.613 1.00 6.24 10 ASP B N 1
ATOM 1165 C CA . ASP B 1 11 ? -5.356 1.769 -6.237 1.00 7.25 10 ASP B CA 1
ATOM 1166 C C . ASP B 1 11 ? -5.898 1.898 -4.807 1.00 6.88 10 ASP B C 1
ATOM 1167 O O . ASP B 1 11 ? -7.014 1.516 -4.553 1.00 6.93 10 ASP B O 1
ATOM 1172 N N A MET B 1 12 ? -5.105 2.468 -3.885 0.50 7.18 11 MET B N 1
ATOM 1173 N N B MET B 1 12 ? -5.094 2.465 -3.892 0.50 7.14 11 MET B N 1
ATOM 1174 C CA A MET B 1 12 ? -5.616 2.690 -2.506 0.50 7.01 11 MET B CA 1
ATOM 1175 C CA B MET B 1 12 ? -5.575 2.698 -2.508 0.50 6.99 11 MET B CA 1
ATOM 1176 C C A MET B 1 12 ? -6.705 3.748 -2.500 0.50 7.57 11 MET B C 1
ATOM 1177 C C B MET B 1 12 ? -6.680 3.746 -2.501 0.50 7.56 11 MET B C 1
ATOM 1178 O O A MET B 1 12 ? -7.726 3.565 -1.832 0.50 7.83 11 MET B O 1
ATOM 1179 O O B MET B 1 12 ? -7.703 3.559 -1.832 0.50 7.72 11 MET B O 1
ATOM 1188 N N A LEU B 1 13 ? -6.528 4.813 -3.279 0.50 7.42 12 LEU B N 1
ATOM 1189 N N B LEU B 1 13 ? -6.516 4.815 -3.279 0.50 7.64 12 LEU B N 1
ATOM 1190 C CA A LEU B 1 13 ? -7.571 5.849 -3.368 0.50 7.27 12 LEU B CA 1
ATOM 1191 C CA B LEU B 1 13 ? -7.559 5.854 -3.376 0.50 7.47 12 LEU B CA 1
ATOM 1192 C C A LEU B 1 13 ? -8.867 5.219 -3.847 0.50 8.28 12 LEU B C 1
ATOM 1193 C C B LEU B 1 13 ? -8.857 5.221 -3.849 0.50 8.35 12 LEU B C 1
ATOM 1194 O O A LEU B 1 13 ? -9.954 5.491 -3.320 0.50 7.46 12 LEU B O 1
ATOM 1195 O O B LEU B 1 13 ? -9.934 5.492 -3.317 0.50 7.56 12 LEU B O 1
ATOM 1204 N N . GLN B 1 14 ? -8.759 4.327 -4.851 1.00 7.49 13 GLN B N 1
ATOM 1205 C CA . GLN B 1 14 ? -9.972 3.669 -5.385 1.00 7.57 13 GLN B CA 1
ATOM 1206 C C . GLN B 1 14 ? -10.615 2.739 -4.352 1.00 8.14 13 GLN B C 1
ATOM 1207 O O . GLN B 1 14 ? -11.794 2.668 -4.268 1.00 7.57 13 GLN B O 1
ATOM 1213 N N . ILE B 1 15 ? -9.781 1.987 -3.594 1.00 7.01 14 ILE B N 1
ATOM 1214 C CA . ILE B 1 15 ? -10.332 1.159 -2.485 1.00 7.55 14 ILE B CA 1
ATOM 1215 C C . ILE B 1 15 ? -11.146 2.046 -1.539 1.00 7.34 14 ILE B C 1
ATOM 1216 O O . ILE B 1 15 ? -12.283 1.714 -1.148 1.00 7.25 14 ILE B O 1
ATOM 1221 N N . HIS B 1 16 ? -10.574 3.208 -1.126 1.00 7.59 15 HIS B N 1
ATOM 1222 C CA . HIS B 1 16 ? -11.287 4.098 -0.191 1.00 7.15 15 HIS B CA 1
ATOM 1223 C C . HIS B 1 16 ? -12.570 4.630 -0.801 1.00 6.86 15 HIS B C 1
ATOM 1224 O O . HIS B 1 16 ? -13.604 4.693 -0.150 1.00 6.10 15 HIS B O 1
ATOM 1231 N N . ALA B 1 17 ? -12.499 5.069 -2.074 1.00 6.50 16 ALA B N 1
ATOM 1232 C CA . ALA B 1 17 ? -13.664 5.622 -2.732 1.00 6.13 16 ALA B CA 1
ATOM 1233 C C . ALA B 1 17 ? -14.774 4.598 -2.922 1.00 6.39 16 ALA B C 1
ATOM 1234 O O . ALA B 1 17 ? -15.932 4.925 -2.832 1.00 6.70 16 ALA B O 1
ATOM 1236 N N . ARG B 1 18 ? -14.391 3.321 -3.162 1.00 5.72 17 ARG B N 1
ATOM 1237 C CA . ARG B 1 18 ? -15.412 2.261 -3.218 1.00 5.98 17 ARG B CA 1
ATOM 1238 C C . ARG B 1 18 ? -16.050 2.010 -1.848 1.00 6.38 17 ARG B C 1
ATOM 1239 O O . ARG B 1 18 ? -17.250 1.718 -1.797 1.00 6.53 17 ARG B O 1
ATOM 1247 N N . LYS B 1 19 ? -15.290 2.088 -0.775 1.00 6.16 18 LYS B N 1
ATOM 1248 C CA . LYS B 1 19 ? -15.874 1.980 0.574 1.00 6.65 18 LYS B CA 1
ATOM 1249 C C . LYS B 1 19 ? -16.872 3.107 0.807 1.00 6.66 18 LYS B C 1
ATOM 1250 O O . LYS B 1 19 ? -17.990 2.878 1.303 1.00 6.84 18 LYS B O 1
ATOM 1256 N N . LEU B 1 20 ? -16.531 4.316 0.380 1.00 6.37 19 LEU B N 1
ATOM 1257 C CA . LEU B 1 20 ? -17.489 5.443 0.478 1.00 6.95 19 LEU B CA 1
ATOM 1258 C C . LEU B 1 20 ? -18.735 5.213 -0.394 1.00 6.75 19 LEU B C 1
ATOM 1259 O O . LEU B 1 20 ? -19.856 5.428 0.055 1.00 7.52 19 LEU B O 1
ATOM 1264 N N . ALA B 1 21 ? -18.515 4.748 -1.624 1.00 6.74 20 ALA B N 1
ATOM 1265 C CA . ALA B 1 21 ? -19.657 4.488 -2.520 1.00 6.81 20 ALA B CA 1
ATOM 1266 C C . ALA B 1 21 ? -20.656 3.543 -1.905 1.00 6.25 20 ALA B C 1
ATOM 1267 O O . ALA B 1 21 ? -21.832 3.724 -2.060 1.00 6.04 20 ALA B O 1
ATOM 1269 N N . GLN B 1 22 ? -20.170 2.500 -1.237 1.00 6.86 21 GLN B N 1
ATOM 1270 C CA . GLN B 1 22 ? -21.090 1.530 -0.617 1.00 7.33 21 GLN B CA 1
ATOM 1271 C C . GLN B 1 22 ? -21.994 2.215 0.405 1.00 6.84 21 GLN B C 1
ATOM 1272 O O . GLN B 1 22 ? -23.156 1.875 0.505 1.00 8.10 21 GLN B O 1
ATOM 1278 N N . ARG B 1 23 ? -21.462 3.183 1.145 1.00 6.75 22 ARG B N 1
ATOM 1279 C CA . ARG B 1 23 ? -22.279 3.900 2.135 1.00 7.34 22 ARG B CA 1
ATOM 1280 C C . ARG B 1 23 ? -23.337 4.774 1.480 1.00 7.31 22 ARG B C 1
ATOM 1281 O O . ARG B 1 23 ? -24.326 5.112 2.120 1.00 10.38 22 ARG B O 1
ATOM 1289 N N . LEU B 1 24 ? -23.100 5.188 0.253 1.00 6.92 23 LEU B N 1
ATOM 1290 C CA . LEU B 1 24 ? -23.944 6.123 -0.471 1.00 7.28 23 LEU B CA 1
ATOM 1291 C C . LEU B 1 24 ? -25.067 5.409 -1.227 1.00 7.34 23 LEU B C 1
ATOM 1292 O O . LEU B 1 24 ? -25.911 6.034 -1.869 1.00 9.19 23 LEU B O 1
ATOM 1297 N N . LEU B 1 25 ? -25.099 4.082 -1.182 1.00 8.14 24 LEU B N 1
ATOM 1298 C CA . LEU B 1 25 ? -26.213 3.337 -1.752 1.00 7.56 24 LEU B CA 1
ATOM 1299 C C . LEU B 1 25 ? -27.464 3.560 -0.919 1.00 8.84 24 LEU B C 1
ATOM 1300 O O . LEU B 1 25 ? -27.353 3.700 0.315 1.00 11.04 24 LEU B O 1
ATOM 1305 N N . PRO B 1 26 ? -28.693 3.551 -1.496 1.00 10.12 25 PRO B N 1
ATOM 1306 C CA . PRO B 1 26 ? -28.964 3.381 -2.924 1.00 9.43 25 PRO B CA 1
ATOM 1307 C C . PRO B 1 26 ? -28.585 4.566 -3.807 1.00 8.24 25 PRO B C 1
ATOM 1308 O O . PRO B 1 26 ? -28.834 5.710 -3.453 1.00 8.53 25 PRO B O 1
ATOM 1312 N N . ALA B 1 27 ? -27.963 4.269 -4.905 1.00 7.65 26 ALA B N 1
ATOM 1313 C CA . ALA B 1 27 ? -27.503 5.304 -5.811 1.00 6.97 26 ALA B CA 1
ATOM 1314 C C . ALA B 1 27 ? -28.649 6.153 -6.333 1.00 7.20 26 ALA B C 1
ATOM 1315 O O . ALA B 1 27 ? -28.430 7.332 -6.670 1.00 8.24 26 ALA B O 1
ATOM 1317 N N . GLU B 1 28 ? -29.806 5.532 -6.472 1.00 7.36 27 GLU B N 1
ATOM 1318 C CA . GLU B 1 28 ? -30.988 6.168 -7.050 1.00 8.51 27 GLU B CA 1
ATOM 1319 C C . GLU B 1 28 ? -31.451 7.387 -6.238 1.00 8.70 27 GLU B C 1
ATOM 1320 O O . GLU B 1 28 ? -32.205 8.164 -6.757 1.00 11.39 27 GLU B O 1
ATOM 1326 N N . GLN B 1 29 ? -31.017 7.522 -4.992 1.00 8.09 28 GLN B N 1
ATOM 1327 C CA . GLN B 1 29 ? -31.473 8.636 -4.190 1.00 9.18 28 GLN B CA 1
ATOM 1328 C C . GLN B 1 29 ? -30.832 9.975 -4.601 1.00 9.36 28 GLN B C 1
ATOM 1329 O O . GLN B 1 29 ? -31.308 11.015 -4.173 1.00 12.13 28 GLN B O 1
ATOM 1335 N N . TRP B 1 30 ? -29.756 9.952 -5.395 1.00 7.89 29 TRP B N 1
ATOM 1336 C CA . TRP B 1 30 ? -28.978 11.174 -5.687 1.00 8.25 29 TRP B CA 1
ATOM 1337 C C . TRP B 1 30 ? -29.355 11.800 -7.039 1.00 8.41 29 TRP B C 1
ATOM 1338 O O . TRP B 1 30 ? -29.472 11.093 -8.013 1.00 10.73 29 TRP B O 1
ATOM 1349 N N . LYS B 1 31 ? -29.430 13.123 -7.072 1.00 8.07 30 LYS B N 1
ATOM 1350 C CA . LYS B 1 31 ? -29.551 13.865 -8.351 1.00 9.68 30 LYS B CA 1
ATOM 1351 C C . LYS B 1 31 ? -28.193 13.888 -9.049 1.00 8.73 30 LYS B C 1
ATOM 1352 O O . LYS B 1 31 ? -28.178 13.937 -10.272 1.00 11.17 30 LYS B O 1
ATOM 1358 N N . GLY B 1 32 ? -27.082 13.901 -8.342 1.00 7.40 31 GLY B N 1
ATOM 1359 C CA . GLY B 1 32 ? -25.796 14.046 -8.987 1.00 6.95 31 GLY B CA 1
ATOM 1360 C C . G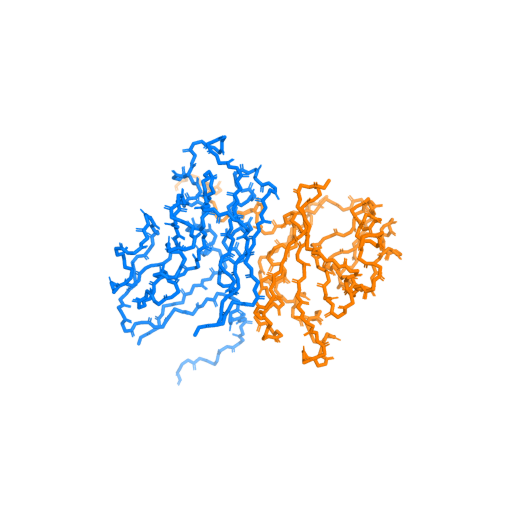LY B 1 32 ? -24.672 14.173 -7.983 1.00 6.94 31 GLY B C 1
ATOM 1361 O O . GLY B 1 32 ? -24.908 14.082 -6.777 1.00 6.26 31 GLY B O 1
ATOM 1362 N N . ILE B 1 33 ? -23.492 14.425 -8.513 1.00 6.64 32 ILE B N 1
ATOM 1363 C CA . ILE B 1 33 ? -22.247 14.620 -7.765 1.00 7.03 32 ILE B CA 1
ATOM 1364 C C . ILE B 1 33 ? -21.681 15.968 -8.140 1.00 6.72 32 ILE B C 1
ATOM 1365 O O . ILE B 1 33 ? -21.619 16.302 -9.315 1.00 7.26 32 ILE B O 1
ATOM 1370 N N . ILE B 1 34 ? -21.247 16.709 -7.151 1.00 6.57 33 ILE B N 1
ATOM 1371 C CA . ILE B 1 34 ? -20.466 17.968 -7.360 1.00 7.32 33 ILE B CA 1
ATOM 1372 C C . ILE B 1 34 ? -19.040 17.755 -6.841 1.00 6.92 33 ILE B C 1
ATOM 1373 O O . ILE B 1 34 ? -18.851 17.446 -5.652 1.00 6.61 33 ILE B O 1
ATOM 1378 N N . ALA B 1 35 ? -18.068 17.824 -7.740 1.00 7.01 34 ALA B N 1
ATOM 1379 C CA . ALA B 1 35 ? -16.661 17.725 -7.376 1.00 7.39 34 ALA B CA 1
ATOM 1380 C C . ALA B 1 35 ? -16.088 19.058 -6.931 1.00 7.31 34 ALA B C 1
ATOM 1381 O O . ALA B 1 35 ? -16.258 20.074 -7.658 1.00 7.78 34 ALA B O 1
ATOM 1383 N N . VAL B 1 36 ? -15.375 19.083 -5.831 1.00 7.12 35 VAL B N 1
ATOM 1384 C CA . VAL B 1 36 ? -14.571 20.276 -5.445 1.00 8.66 35 VAL B CA 1
ATOM 1385 C C . VAL B 1 36 ? -13.294 20.288 -6.291 1.00 8.37 35 VAL B C 1
ATOM 1386 O O . VAL B 1 36 ? -12.475 19.347 -6.194 1.00 11.43 35 VAL B O 1
ATOM 1390 N N . SER B 1 37 ? -13.119 21.248 -7.150 1.00 8.37 36 SER B N 1
ATOM 1391 C CA . SER B 1 37 ? -11.920 21.288 -8.000 1.00 8.45 36 SER B CA 1
ATOM 1392 C C . SER B 1 37 ? -10.744 21.711 -7.131 1.00 8.20 36 SER B C 1
ATOM 1393 O O . SER B 1 37 ? -10.861 22.661 -6.340 1.00 9.89 36 SER B O 1
ATOM 1396 N N . ARG B 1 38 ? -9.578 21.135 -7.315 1.00 6.99 37 ARG B N 1
ATOM 1397 C CA . ARG B 1 38 ? -9.232 20.025 -8.188 1.00 6.81 37 ARG B CA 1
ATOM 1398 C C . ARG B 1 38 ? -9.265 18.659 -7.483 1.00 7.09 37 ARG B C 1
ATOM 1399 O O . ARG B 1 38 ? -9.382 17.657 -8.164 1.00 8.25 37 ARG B O 1
ATOM 1407 N N . GLY B 1 39 ? -9.109 18.649 -6.177 1.00 7.45 38 GLY B N 1
ATOM 1408 C CA . GLY B 1 39 ? -8.881 17.420 -5.423 1.00 8.16 38 GLY B CA 1
ATOM 1409 C C . GLY B 1 39 ? -10.026 16.428 -5.521 1.00 7.16 38 GLY B C 1
ATOM 1410 O O . GLY B 1 39 ? -9.780 15.213 -5.449 1.00 8.61 38 GLY B O 1
ATOM 1411 N N . GLY B 1 40 ? -11.227 16.884 -5.698 1.00 6.43 39 GLY B N 1
ATOM 1412 C CA . GLY B 1 40 ? -12.416 16.067 -5.815 1.00 7.15 39 GLY B CA 1
ATOM 1413 C C . GLY B 1 40 ? -12.653 15.451 -7.165 1.00 6.02 39 GLY B C 1
ATOM 1414 O O . GLY B 1 40 ? -13.582 14.642 -7.281 1.00 6.17 39 GLY B O 1
ATOM 1415 N N . LEU B 1 41 ? -11.926 15.867 -8.194 1.00 6.50 40 LEU B N 1
ATOM 1416 C CA . LEU B 1 41 ? -12.257 15.400 -9.566 1.00 6.65 40 LEU B CA 1
ATOM 1417 C C . LEU B 1 41 ? -12.071 13.876 -9.727 1.00 6.24 40 LEU B C 1
ATOM 1418 O O . LEU B 1 41 ? -12.948 13.210 -10.264 1.00 6.33 40 LEU B O 1
ATOM 1423 N N . VAL B 1 42 ? -10.933 13.341 -9.297 1.00 6.33 41 VAL B N 1
ATOM 1424 C CA . VAL B 1 42 ? -10.709 11.876 -9.440 1.00 6.59 41 VAL B CA 1
ATOM 1425 C C . VAL B 1 42 ? -11.661 11.087 -8.520 1.00 6.48 41 VAL B C 1
ATOM 1426 O O . VAL B 1 42 ? -12.326 10.163 -8.998 1.00 6.53 41 VAL B O 1
ATOM 1430 N N . PRO B 1 43 ? -11.832 11.471 -7.235 1.00 6.59 42 PRO B N 1
ATOM 1431 C CA . PRO B 1 43 ? -12.826 10.801 -6.430 1.00 6.92 42 PRO B CA 1
ATOM 1432 C C . PRO B 1 43 ? -14.237 10.868 -7.025 1.00 6.37 42 PRO B C 1
ATOM 1433 O O . PRO B 1 43 ? -14.974 9.867 -6.997 1.00 6.93 42 PRO B O 1
ATOM 1437 N N . ALA B 1 44 ? -14.612 12.007 -7.639 1.00 6.70 43 ALA B N 1
ATOM 1438 C CA . ALA B 1 44 ? -15.920 12.099 -8.283 1.00 6.56 43 ALA B CA 1
ATOM 1439 C C . ALA B 1 44 ? -16.007 11.138 -9.456 1.00 6.90 43 ALA B C 1
ATOM 1440 O O . ALA B 1 44 ? -17.082 10.572 -9.676 1.00 7.12 43 ALA B O 1
ATOM 1442 N N . GLY B 1 45 ? -14.951 11.004 -10.240 1.00 6.54 44 GLY B N 1
ATOM 1443 C CA . GLY B 1 45 ? -14.961 10.051 -11.357 1.00 7.62 44 GLY B CA 1
ATOM 1444 C C . GLY B 1 45 ? -15.229 8.635 -10.857 1.00 7.22 44 GLY B C 1
ATOM 1445 O O . GLY B 1 45 ? -15.977 7.853 -11.488 1.00 6.45 44 GLY B O 1
ATOM 1446 N N . ILE B 1 46 ? -14.582 8.245 -9.757 1.00 7.59 45 ILE B N 1
ATOM 1447 C CA . ILE B 1 46 ? -14.754 6.899 -9.199 1.00 7.96 45 ILE B CA 1
ATOM 1448 C C . ILE B 1 46 ? -16.170 6.758 -8.688 1.00 7.67 45 ILE B C 1
ATOM 1449 O O . ILE B 1 46 ? -16.850 5.733 -8.979 1.00 7.12 45 ILE B O 1
ATOM 1454 N N . LEU B 1 47 ? -16.678 7.738 -7.911 1.00 8.56 46 LEU B N 1
ATOM 1455 C CA . LEU 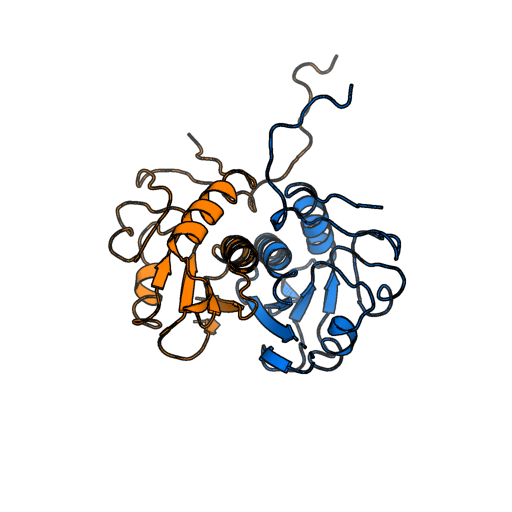B 1 47 ? -18.067 7.639 -7.433 1.00 8.40 46 LEU B CA 1
ATOM 1456 C C . LEU B 1 47 ? -19.046 7.570 -8.569 1.00 6.35 46 LEU B C 1
ATOM 1457 O O . LEU B 1 47 ? -20.052 6.859 -8.480 1.00 7.50 46 LEU B O 1
ATOM 1462 N N . ALA B 1 48 ? -18.822 8.357 -9.613 1.00 6.85 47 ALA B N 1
ATOM 1463 C CA . ALA B 1 48 ? -19.743 8.391 -10.757 1.00 7.14 47 ALA B CA 1
ATOM 1464 C C . ALA B 1 48 ? -19.825 6.995 -11.405 1.00 6.52 47 ALA B C 1
ATOM 1465 O O . ALA B 1 48 ? -20.890 6.571 -11.841 1.00 6.70 47 ALA B O 1
ATOM 1467 N N . ARG B 1 49 ? -18.683 6.315 -11.513 1.00 5.99 48 ARG B N 1
ATOM 1468 C CA . ARG B 1 49 ? -18.648 4.933 -12.051 1.00 6.70 48 ARG B CA 1
ATOM 1469 C C . ARG B 1 49 ? -19.424 4.005 -11.102 1.00 6.05 48 ARG B C 1
ATOM 1470 O O . ARG B 1 49 ? -20.278 3.216 -11.530 1.00 6.25 48 ARG B O 1
ATOM 1478 N N . GLU B 1 50 ? -19.085 4.067 -9.797 1.00 6.25 49 GLU B N 1
ATOM 1479 C CA . GLU B 1 50 ? -19.620 3.068 -8.864 1.00 7.28 49 GLU B CA 1
ATOM 1480 C C . GLU B 1 50 ? -21.111 3.233 -8.646 1.00 7.06 49 GLU B C 1
ATOM 1481 O O . GLU B 1 50 ? -21.828 2.257 -8.359 1.00 7.88 49 GLU B O 1
ATOM 1487 N N . LEU B 1 51 ? -21.609 4.486 -8.701 1.00 6.78 50 LEU B N 1
ATOM 1488 C CA . LEU B 1 51 ? -22.998 4.819 -8.412 1.00 6.55 50 LEU B CA 1
ATOM 1489 C C . LEU B 1 51 ? -23.819 4.954 -9.682 1.00 6.42 50 LEU B C 1
ATOM 1490 O O . LEU B 1 51 ? -25.000 5.181 -9.593 1.00 7.41 50 LEU B O 1
ATOM 1495 N N . GLY B 1 52 ? -23.211 4.779 -10.859 1.00 6.22 51 GLY B N 1
ATOM 1496 C CA . GLY B 1 52 ? -24.005 4.940 -12.078 1.00 6.65 51 GLY B CA 1
ATOM 1497 C C . GLY B 1 52 ? -24.571 6.330 -12.235 1.00 6.90 51 GLY B C 1
ATOM 1498 O O . GLY B 1 52 ? -25.682 6.474 -12.747 1.00 8.65 51 GLY B O 1
ATOM 1499 N N . ILE B 1 53 ? -23.806 7.334 -11.828 1.00 7.38 52 ILE B N 1
ATOM 1500 C CA . ILE B 1 53 ? -24.308 8.736 -11.853 1.00 8.11 52 ILE B CA 1
ATOM 1501 C C . ILE B 1 53 ? -23.568 9.458 -12.981 1.00 7.96 52 ILE B C 1
ATOM 1502 O O . ILE B 1 53 ? -22.363 9.632 -12.883 1.00 8.73 52 ILE B O 1
ATOM 1507 N N . ARG B 1 54 ? -24.282 9.906 -14.006 1.00 8.84 53 ARG B N 1
ATOM 1508 C CA . ARG B 1 54 ? -23.680 10.676 -15.107 1.00 9.49 53 ARG B CA 1
ATOM 1509 C C . ARG B 1 54 ? -23.767 12.179 -14.891 1.00 10.04 53 ARG B C 1
ATOM 1510 O O . ARG B 1 54 ? -23.088 12.940 -15.583 1.00 10.96 53 ARG B O 1
ATOM 1518 N N . TYR B 1 55 ? -24.642 12.658 -13.998 1.00 7.96 54 TYR B N 1
ATOM 1519 C CA . TYR B 1 55 ? -24.746 14.094 -13.683 1.00 7.76 54 TYR B CA 1
ATOM 1520 C C . TYR B 1 55 ? -23.655 14.458 -12.698 1.00 6.95 54 TYR B C 1
ATOM 1521 O O . TYR B 1 55 ? -23.787 14.165 -11.482 1.00 7.12 54 TYR B O 1
ATOM 1530 N N . VAL B 1 56 ? -22.553 14.950 -13.233 1.00 7.24 55 VAL B N 1
ATOM 1531 C CA . VAL B 1 56 ? -21.406 15.362 -12.416 1.00 7.51 55 VAL B CA 1
ATOM 1532 C C . VAL B 1 56 ? -21.125 16.802 -12.768 1.00 7.77 55 VAL B C 1
ATOM 1533 O O . VAL B 1 56 ? -20.986 17.142 -13.948 1.00 9.30 55 VAL B O 1
ATOM 1537 N N . ASP B 1 57 ? -21.050 17.639 -11.734 1.00 7.86 56 ASP B N 1
ATOM 1538 C CA . ASP B 1 57 ? -20.781 19.073 -11.867 1.00 8.74 56 ASP B CA 1
ATOM 1539 C C . ASP B 1 57 ? -19.582 19.428 -10.996 1.00 8.68 56 ASP B C 1
ATOM 1540 O O . ASP B 1 57 ? -19.010 18.524 -10.324 1.00 7.77 56 ASP B O 1
ATOM 1545 N N . THR B 1 58 ? -19.179 20.718 -10.962 1.00 10.23 57 THR B N 1
ATOM 1546 C CA . THR B 1 58 ? -17.997 21.121 -10.213 1.00 9.91 57 THR B CA 1
ATOM 1547 C C . THR B 1 58 ? -18.279 22.448 -9.469 1.00 9.23 57 THR B C 1
ATOM 1548 O O . THR B 1 58 ? -19.198 23.240 -9.845 1.00 8.69 57 THR B O 1
ATOM 1552 N N . VAL B 1 59 ? -17.493 22.635 -8.425 1.00 8.63 58 VAL B N 1
ATOM 1553 C CA . VAL B 1 59 ? -17.343 23.940 -7.756 1.00 8.72 58 VAL B CA 1
ATOM 1554 C C . VAL B 1 59 ? -15.856 24.222 -7.674 1.00 7.99 58 VAL B C 1
ATOM 1555 O O . VAL B 1 59 ? -15.043 23.386 -7.300 1.00 7.71 58 VAL B O 1
ATOM 1559 N N . CYS B 1 60 ? -15.537 25.458 -8.078 1.00 9.62 59 CYS B N 1
ATOM 1560 C CA . CYS B 1 60 ? -14.133 25.913 -8.214 1.00 10.50 59 CYS B CA 1
ATOM 1561 C C . CYS B 1 60 ? -13.947 27.170 -7.372 1.00 12.16 59 CYS B C 1
ATOM 1562 O O . CYS B 1 60 ? -14.521 28.197 -7.728 1.00 12.39 59 CYS B O 1
ATOM 1565 N N . ILE B 1 61 ? -13.317 27.037 -6.207 1.00 16.30 60 ILE B N 1
ATOM 1566 C CA . ILE B 1 61 ? -13.124 28.167 -5.252 1.00 22.10 60 ILE B CA 1
ATOM 1567 C C . ILE B 1 61 ? -11.706 28.706 -5.440 1.00 27.49 60 ILE B C 1
ATOM 1568 O O . ILE B 1 61 ? -10.824 27.864 -5.417 1.00 29.59 60 ILE B O 1
ATOM 1573 N N . VAL B 1 74 ? -14.977 32.560 -5.639 1.00 25.91 73 VAL B N 1
ATOM 1574 C CA . VAL B 1 74 ? -15.695 31.510 -6.424 1.00 19.60 73 VAL B CA 1
ATOM 1575 C C . VAL B 1 74 ? -15.445 31.762 -7.903 1.00 19.01 73 VAL B C 1
ATOM 1576 O O . VAL B 1 74 ? -15.918 32.741 -8.439 1.00 22.30 73 VAL B O 1
ATOM 1580 N N . LEU B 1 75 ? -14.747 30.830 -8.550 1.00 17.01 74 LEU B N 1
ATOM 1581 C CA . LEU B 1 75 ? -14.487 30.942 -10.029 1.00 16.55 74 LEU B CA 1
ATOM 1582 C C . LEU B 1 75 ? -15.739 30.482 -10.768 1.00 14.96 74 LEU B C 1
ATOM 1583 O O . LEU B 1 75 ? -16.073 31.026 -11.818 1.00 17.92 74 LEU B O 1
ATOM 1588 N N . LYS B 1 76 ? -16.324 29.399 -10.277 1.00 15.33 75 LYS B N 1
ATOM 1589 C CA . LYS B 1 76 ? -17.468 28.772 -10.939 1.00 14.66 75 LYS B CA 1
ATOM 1590 C C . LYS B 1 76 ? -18.171 27.907 -9.883 1.00 13.80 75 LYS B C 1
ATOM 1591 O O . LYS B 1 76 ? -17.479 27.246 -9.086 1.00 11.21 75 LYS B O 1
ATOM 1597 N N . ARG B 1 77 ? -19.496 27.826 -9.897 1.00 13.17 76 ARG B N 1
ATOM 1598 C CA . ARG B 1 77 ? -20.214 26.898 -9.001 1.00 10.85 76 ARG B CA 1
ATOM 1599 C C . ARG B 1 77 ? -21.441 26.294 -9.666 1.00 10.07 76 ARG B C 1
ATOM 1600 O O . ARG B 1 77 ? -22.131 26.972 -10.420 1.00 12.08 76 ARG B O 1
ATOM 1608 N N . ALA B 1 78 ? -21.709 25.050 -9.336 1.00 11.32 77 ALA B N 1
ATOM 1609 C CA . ALA B 1 78 ? -22.999 24.407 -9.617 1.00 11.52 77 ALA B CA 1
ATOM 1610 C C . ALA B 1 78 ? -24.116 25.190 -8.924 1.00 11.54 77 ALA B C 1
ATOM 1611 O O . ALA B 1 78 ? -23.925 25.573 -7.768 1.00 10.68 77 ALA B O 1
ATOM 1613 N N . GLU B 1 79 ? -25.250 25.447 -9.585 1.00 13.22 78 GLU B N 1
ATOM 1614 C CA . GLU B 1 79 ? -26.320 26.263 -8.928 1.00 14.30 78 GLU B CA 1
ATOM 1615 C C . GLU B 1 79 ? -27.092 25.468 -7.862 1.00 10.76 78 GLU B C 1
ATOM 1616 O O . GLU B 1 79 ? -27.069 24.201 -7.832 1.00 14.05 78 GLU B O 1
ATOM 1622 N N . GLY B 1 80 ? -27.780 26.214 -7.022 1.00 14.39 79 GLY B N 1
ATOM 1623 C CA . GLY B 1 80 ? -28.726 25.627 -6.071 1.00 13.03 79 GLY B CA 1
ATOM 1624 C C . GLY B 1 80 ? -28.074 25.417 -4.718 1.00 12.38 79 GLY B C 1
ATOM 1625 O O . GLY B 1 80 ? -26.938 25.864 -4.455 1.00 15.38 79 GLY B O 1
ATOM 1626 N N . ASP B 1 81 ? -28.834 24.839 -3.831 1.00 12.00 80 ASP B N 1
ATOM 1627 C CA . ASP B 1 81 ? -28.459 24.662 -2.411 1.00 11.74 80 ASP B CA 1
ATOM 1628 C C . ASP B 1 81 ? -27.895 23.276 -2.123 1.00 9.85 80 ASP B C 1
ATOM 1629 O O . ASP B 1 81 ? -27.633 23.038 -0.925 1.00 10.19 80 ASP B O 1
ATOM 1634 N N . GLY B 1 82 ? -27.708 22.466 -3.134 1.00 9.61 81 GLY B N 1
ATOM 1635 C CA . GLY B 1 82 ? -27.077 21.158 -2.935 1.00 10.17 81 GLY B CA 1
ATOM 1636 C C . GLY B 1 82 ? -28.043 20.029 -2.589 1.00 9.73 81 GLY B C 1
ATOM 1637 O O . GLY B 1 82 ? -27.591 18.859 -2.480 1.00 8.78 81 GLY B O 1
ATOM 1638 N N . GLU B 1 83 ? -29.330 20.304 -2.453 1.00 9.74 82 GLU B N 1
ATOM 1639 C CA . GLU B 1 83 ? -30.266 19.219 -2.068 1.00 11.47 82 GLU B CA 1
ATOM 1640 C C . GLU B 1 83 ? -30.210 18.089 -3.114 1.00 9.71 82 GLU B C 1
ATOM 1641 O O . GLU B 1 83 ? -30.339 18.363 -4.312 1.00 11.76 82 GLU B O 1
ATOM 1647 N N . GLY B 1 84 ? -30.043 16.847 -2.655 1.00 9.65 83 GLY B N 1
ATOM 1648 C CA . GLY B 1 84 ? -29.945 15.694 -3.526 1.00 10.31 83 GLY B CA 1
ATOM 1649 C C . GLY B 1 84 ? -28.583 15.464 -4.155 1.00 9.17 83 GLY B C 1
ATOM 1650 O O . GLY B 1 84 ? -28.458 14.527 -4.946 1.00 9.89 83 GLY B O 1
ATOM 1651 N N . PHE B 1 85 ? -27.591 16.284 -3.822 1.00 8.61 84 PHE B N 1
ATOM 1652 C CA . PHE B 1 85 ? -26.224 16.119 -4.351 1.00 8.44 84 PHE B CA 1
ATOM 1653 C C . PHE B 1 85 ? -25.282 15.587 -3.288 1.00 7.75 84 PHE B C 1
ATOM 1654 O O . PHE B 1 85 ? -25.368 15.952 -2.129 1.00 7.99 84 PHE B O 1
ATOM 1662 N N . ILE B 1 86 ? -24.363 14.778 -3.775 1.00 6.77 85 ILE B N 1
ATOM 1663 C CA . ILE B 1 86 ? -23.107 14.465 -3.077 1.00 6.61 85 ILE B CA 1
ATOM 1664 C C . ILE B 1 86 ? -22.118 15.547 -3.469 1.00 7.05 85 ILE B C 1
ATOM 1665 O O . ILE B 1 86 ? -21.941 15.770 -4.670 1.00 8.40 85 ILE B O 1
ATOM 1670 N N . VAL B 1 87 ? -21.464 16.180 -2.514 1.00 6.18 86 VAL B N 1
ATOM 1671 C CA . VAL B 1 87 ? -20.281 17.037 -2.805 1.00 6.63 86 VAL B CA 1
ATOM 1672 C C . VAL B 1 87 ? -19.041 16.308 -2.311 1.00 6.07 86 VAL B C 1
ATOM 1673 O O . VAL B 1 87 ? -19.069 15.832 -1.183 1.00 6.29 86 VAL B O 1
ATOM 1677 N N . ILE B 1 88 ? -18.041 16.104 -3.162 1.00 6.54 87 ILE B N 1
ATOM 1678 C CA . ILE B 1 88 ? -16.850 15.325 -2.810 1.00 6.64 87 ILE B CA 1
ATOM 1679 C C . ILE B 1 88 ? -15.561 16.099 -2.956 1.00 6.46 87 ILE B C 1
ATOM 1680 O O . ILE B 1 88 ? -15.330 16.773 -3.965 1.00 6.25 87 ILE B O 1
ATOM 1685 N N . ASP B 1 89 ? -14.705 15.970 -1.971 1.00 6.46 88 ASP B N 1
ATOM 1686 C CA . ASP B 1 89 ? -13.342 16.485 -1.978 1.00 6.73 88 ASP B CA 1
ATOM 1687 C C . ASP B 1 89 ? -12.381 15.326 -1.643 1.00 6.60 88 ASP B C 1
ATOM 1688 O O . ASP B 1 89 ? -12.788 14.287 -1.078 1.00 7.55 88 ASP B O 1
ATOM 1693 N N . ASP B 1 90 ? -11.114 15.487 -1.930 1.00 6.70 89 ASP B N 1
ATOM 1694 C CA . ASP B 1 90 ? -10.105 14.496 -1.554 1.00 6.55 89 ASP B CA 1
ATOM 1695 C C . ASP B 1 90 ? -9.788 14.500 -0.067 1.00 6.50 89 ASP B C 1
ATOM 1696 O O . ASP B 1 90 ? -9.664 13.430 0.546 1.00 7.26 89 ASP B O 1
ATOM 1701 N N . LEU B 1 91 ? -9.643 15.695 0.500 1.00 6.99 90 LEU B N 1
ATOM 1702 C CA . LEU B 1 91 ? -9.097 15.867 1.887 1.00 8.08 90 LEU B CA 1
ATOM 1703 C C . LEU B 1 91 ? -9.766 17.104 2.502 1.00 8.63 90 LEU B C 1
ATOM 1704 O O . LEU B 1 91 ? -9.848 18.127 1.819 1.00 10.34 90 LEU B O 1
ATOM 1709 N N . VAL B 1 92 ? -10.182 16.975 3.742 1.00 9.27 91 VAL B N 1
ATOM 1710 C CA . VAL B 1 92 ? -10.521 18.119 4.625 1.00 10.29 91 VAL B CA 1
ATOM 1711 C C . VAL B 1 92 ? -9.319 18.230 5.600 1.00 10.49 91 VAL B C 1
ATOM 1712 O O . VAL B 1 92 ? -9.038 17.287 6.367 1.00 11.80 91 VAL B O 1
ATOM 1716 N N . ASP B 1 93 ? -8.600 19.349 5.528 1.00 12.03 92 ASP B N 1
ATOM 1717 C CA . ASP B 1 93 ? -7.298 19.623 6.205 1.00 12.43 92 ASP B CA 1
ATOM 1718 C C . ASP B 1 93 ? -7.539 20.644 7.306 1.00 13.91 92 ASP B C 1
ATOM 1719 O O . ASP B 1 93 ? -7.780 20.241 8.472 1.00 17.39 92 ASP B O 1
ATOM 1724 N N . THR B 1 94 ? -7.597 21.926 6.955 1.00 17.30 93 THR B N 1
ATOM 1725 C CA . THR B 1 94 ? -7.854 23.006 7.921 1.00 16.85 93 THR B CA 1
ATOM 1726 C C . THR B 1 94 ? -9.363 23.226 8.064 1.00 16.59 93 THR B C 1
ATOM 1727 O O . THR B 1 94 ? -9.780 23.814 9.059 1.00 22.26 93 THR B O 1
ATOM 1731 N N . GLY B 1 95 ? -10.140 22.824 7.053 1.00 15.66 94 GLY B N 1
ATOM 1732 C CA . GLY B 1 95 ? -11.577 23.131 7.047 1.00 16.53 94 GLY B CA 1
ATOM 1733 C C . GLY B 1 95 ? -11.957 24.397 6.286 1.00 15.56 94 GLY B C 1
ATOM 1734 O O . GLY B 1 95 ? -13.142 24.686 6.219 1.00 17.97 94 GLY B O 1
ATOM 1735 N N . GLY B 1 96 ? -11.031 25.121 5.657 1.00 15.38 95 GLY B N 1
ATOM 1736 C CA . GLY B 1 96 ? -11.402 26.360 4.963 1.00 17.98 95 GLY B CA 1
ATOM 1737 C C . GLY B 1 96 ? -12.319 26.042 3.797 1.00 18.49 95 GLY B C 1
ATOM 1738 O O . GLY B 1 96 ? -13.403 26.713 3.703 1.00 17.72 95 GLY B O 1
ATOM 1739 N N . THR B 1 97 ? -11.998 25.066 2.954 1.00 19.70 96 THR B N 1
ATOM 1740 C CA . THR B 1 97 ? -12.876 24.824 1.786 1.00 28.77 96 THR B CA 1
ATOM 1741 C C . THR B 1 97 ? -14.295 24.392 2.282 1.00 29.49 96 THR B C 1
ATOM 1742 O O . THR B 1 97 ? -15.338 24.782 1.708 1.00 32.43 96 THR B O 1
ATOM 1746 N N . ALA B 1 98 ? -14.205 23.430 3.285 1.00 19.68 97 ALA B N 1
ATOM 1747 C CA . ALA B 1 98 ? -15.401 22.806 3.873 1.00 18.59 97 ALA B CA 1
ATOM 1748 C C . ALA B 1 98 ? -16.333 23.917 4.338 1.00 16.75 97 ALA B C 1
ATOM 1749 O O . ALA B 1 98 ? -17.557 23.793 4.185 1.00 14.26 97 ALA B O 1
ATOM 1751 N N . THR B 1 99 ? -15.779 24.918 5.020 1.00 14.32 98 THR B N 1
ATOM 1752 C CA . THR B 1 99 ? -16.610 26.018 5.484 1.00 14.57 98 THR B CA 1
ATOM 1753 C C . THR B 1 99 ? -17.367 26.680 4.305 1.00 11.40 98 THR B C 1
ATOM 1754 O O . THR B 1 99 ? -18.563 26.969 4.383 1.00 10.83 98 THR B O 1
ATOM 1758 N N . ALA B 1 100 ? -16.679 26.925 3.215 1.00 11.89 99 ALA B N 1
ATOM 1759 C CA . ALA B 1 100 ? -17.310 27.549 2.049 1.00 12.45 99 ALA B CA 1
ATOM 1760 C C . ALA B 1 100 ? -18.365 26.596 1.440 1.00 11.05 99 ALA B C 1
ATOM 1761 O O . ALA B 1 100 ? -19.412 27.052 0.974 1.00 10.82 99 ALA B O 1
ATOM 1763 N N . ILE B 1 101 ? -18.059 25.288 1.362 1.00 13.90 100 ILE B N 1
ATOM 1764 C CA . ILE B 1 101 ? -19.039 24.303 0.808 1.00 14.53 100 ILE B CA 1
ATOM 1765 C C . ILE B 1 101 ? -20.303 24.255 1.647 1.00 14.66 100 ILE B C 1
ATOM 1766 O O . ILE B 1 101 ? -21.374 24.238 1.061 1.00 15.51 100 ILE B O 1
ATOM 1771 N N A ARG B 1 102 ? -20.226 24.201 2.980 0.60 12.38 101 ARG B N 1
ATOM 1772 N N B ARG B 1 102 ? -20.130 24.201 2.966 0.40 15.04 101 ARG B N 1
ATOM 1773 C CA A ARG B 1 102 ? -21.465 24.151 3.808 0.60 14.06 101 ARG B CA 1
ATOM 1774 C CA B ARG B 1 102 ? -21.269 24.141 3.910 0.40 19.21 101 ARG B CA 1
ATOM 1775 C C A ARG B 1 102 ? -22.229 25.452 3.648 0.60 11.66 101 ARG B C 1
ATOM 1776 C C B ARG B 1 102 ? -22.131 25.366 3.617 0.40 16.16 101 ARG B C 1
ATOM 1777 O O A ARG B 1 102 ? -23.469 25.453 3.853 0.60 12.18 101 ARG B O 1
ATOM 1778 O O B ARG B 1 102 ? -23.347 25.140 3.446 0.40 18.38 101 ARG B O 1
ATOM 1793 N N . GLU B 1 103 ? -21.509 26.557 3.446 1.00 10.78 102 GLU B N 1
ATOM 1794 C CA . GLU B 1 103 ? -22.250 27.794 3.240 1.00 11.55 102 GLU B CA 1
ATOM 1795 C C . GLU B 1 103 ? -23.059 27.726 1.944 1.00 11.38 102 GLU B C 1
ATOM 1796 O O . GLU B 1 103 ? -24.241 28.072 1.914 1.00 12.75 102 GLU B O 1
ATOM 1802 N N A MET B 1 104 ? -22.451 27.322 0.820 0.70 12.35 103 MET B N 1
ATOM 1803 N N B MET B 1 104 ? -22.399 27.317 0.854 0.30 10.88 103 MET B N 1
ATOM 1804 C CA A MET B 1 104 ? -23.189 27.493 -0.459 0.70 13.15 103 MET B CA 1
ATOM 1805 C CA B MET B 1 104 ? -22.944 27.378 -0.528 0.30 10.84 103 MET B CA 1
ATOM 1806 C C A MET B 1 104 ? -24.018 26.259 -0.792 0.70 13.21 103 MET B C 1
ATOM 1807 C C B MET B 1 104 ? -23.960 26.260 -0.775 0.30 11.38 103 MET B C 1
ATOM 1808 O O A MET B 1 104 ? -24.974 26.406 -1.559 0.70 13.40 103 MET B O 1
ATOM 1809 O O B MET B 1 104 ? -24.932 26.440 -1.537 0.30 11.65 103 MET B O 1
ATOM 1818 N N . TYR B 1 105 ? -23.718 25.104 -0.165 1.00 9.65 104 TYR B N 1
ATOM 1819 C CA . TYR B 1 105 ? -24.497 23.903 -0.506 1.00 8.27 104 TYR B CA 1
ATOM 1820 C C . TYR B 1 105 ? -24.954 23.283 0.838 1.00 8.27 104 TYR B C 1
ATOM 1821 O O . TYR B 1 105 ? -24.589 22.156 1.236 1.00 9.66 104 TYR B O 1
ATOM 1830 N N . PRO B 1 106 ? -25.814 24.030 1.601 1.00 10.38 105 PRO B N 1
ATOM 1831 C CA . PRO B 1 106 ? -26.163 23.582 2.939 1.00 11.79 105 PRO B CA 1
ATOM 1832 C C . PRO B 1 106 ? -26.913 22.253 2.958 1.00 12.44 105 PRO B C 1
ATOM 1833 O O . PRO B 1 106 ? -26.930 21.584 3.946 1.00 14.37 105 PRO B O 1
ATOM 1837 N N A LYS B 1 107 ? -27.578 21.882 1.872 0.50 11.28 106 LYS B N 1
ATOM 1838 N N B LYS B 1 107 ? -27.578 21.933 1.852 0.50 11.00 106 LYS B N 1
ATOM 1839 C CA A LYS B 1 107 ? -28.401 20.638 1.853 0.50 12.40 106 LYS B CA 1
ATOM 1840 C CA B LYS B 1 107 ? -28.449 20.731 1.737 0.50 11.54 106 LYS B CA 1
ATOM 1841 C C A LYS B 1 107 ? -27.677 19.503 1.105 0.50 10.11 106 LYS B C 1
ATOM 1842 C C B LYS B 1 107 ? -27.672 19.527 1.151 0.50 10.15 106 LYS B C 1
ATOM 1843 O O A LYS B 1 107 ? -28.278 18.451 0.924 0.50 11.58 106 LYS B O 1
ATOM 1844 O O B LYS B 1 107 ? -28.217 18.434 1.180 0.50 11.69 106 LYS B O 1
ATOM 1855 N N . ALA B 1 108 ? -26.432 19.703 0.690 1.00 8.84 107 ALA B N 1
ATOM 1856 C CA . ALA B 1 108 ? -25.659 18.615 0.083 1.00 8.96 107 ALA B CA 1
ATOM 1857 C C . ALA B 1 108 ? -25.161 17.651 1.145 1.00 8.20 107 ALA B C 1
ATOM 1858 O O . ALA B 1 108 ? -24.963 18.030 2.309 1.00 9.25 107 ALA B O 1
ATOM 1860 N N . HIS B 1 109 ? -24.937 16.399 0.733 1.00 7.40 108 HIS B N 1
ATOM 1861 C CA . HIS B 1 109 ? -24.197 15.406 1.528 1.00 8.09 108 HIS B CA 1
ATOM 1862 C C . HIS B 1 109 ? -22.715 15.565 1.196 1.00 7.39 108 HIS B C 1
ATOM 1863 O O . HIS B 1 109 ? -22.288 15.200 0.097 1.00 7.36 108 HIS B O 1
ATOM 1870 N N . PHE B 1 110 ? -21.943 16.190 2.093 1.00 7.65 109 PHE B N 1
ATOM 1871 C CA . PHE B 1 110 ? -20.535 16.587 1.841 1.00 7.67 109 PHE B CA 1
ATOM 1872 C C . PHE B 1 110 ? -19.583 15.524 2.397 1.00 6.84 109 PHE B C 1
ATOM 1873 O O . PHE B 1 110 ? -19.597 15.254 3.599 1.00 7.80 109 PHE B O 1
ATOM 1881 N N . VAL B 1 111 ? -18.828 14.886 1.501 1.00 6.51 110 VAL B N 1
ATOM 1882 C CA . VAL B 1 111 ? -17.949 13.790 1.863 1.00 7.01 110 VAL B CA 1
ATOM 1883 C C . VAL B 1 111 ? -16.541 14.013 1.370 1.00 6.63 110 VAL B C 1
ATOM 1884 O O . VAL B 1 111 ? -16.340 14.737 0.392 1.00 6.40 110 VAL B O 1
ATOM 1888 N N A THR B 1 112 ? -15.618 13.337 2.011 0.70 6.88 111 THR B N 1
ATOM 1889 N N B THR B 1 112 ? -15.531 13.555 2.125 0.30 7.09 111 THR B N 1
ATOM 1890 C CA A THR B 1 112 ? -14.212 13.401 1.616 0.70 7.39 111 THR B CA 1
ATOM 1891 C CA B THR B 1 112 ? -14.123 13.480 1.642 0.30 7.02 111 THR B CA 1
ATOM 1892 C C A THR B 1 112 ? -13.610 12.015 1.758 0.70 6.54 111 THR B C 1
ATOM 1893 C C B THR B 1 112 ? -13.614 12.050 1.761 0.30 6.98 111 THR B C 1
ATOM 1894 O O A THR B 1 112 ? -14.069 11.188 2.526 0.70 8.42 111 THR B O 1
ATOM 1895 O O B THR B 1 112 ? -14.205 11.224 2.485 0.30 9.66 111 THR B O 1
ATOM 1902 N N . ILE B 1 113 ? -12.526 11.792 1.039 1.00 6.58 112 ILE B N 1
ATOM 1903 C CA . ILE B 1 113 ? -11.801 10.544 1.233 1.00 6.40 112 ILE B CA 1
ATOM 1904 C C . ILE B 1 113 ? -11.042 10.612 2.566 1.00 6.02 112 ILE B C 1
ATOM 1905 O O . ILE B 1 113 ? -11.174 9.704 3.400 1.00 6.18 112 ILE B O 1
ATOM 1910 N N . PHE B 1 114 ? -10.183 11.618 2.736 1.00 6.43 113 PHE B N 1
ATOM 1911 C CA . PHE B 1 114 ? -9.333 11.798 3.937 1.00 7.14 113 PHE B CA 1
ATOM 1912 C C . PHE B 1 114 ? -9.854 12.965 4.780 1.00 7.17 113 PHE B C 1
ATOM 1913 O O . PHE B 1 114 ? -10.315 13.959 4.262 1.00 7.43 113 PHE B O 1
ATOM 1921 N N . ALA B 1 115 ? -9.706 12.854 6.111 1.00 8.01 114 ALA B N 1
ATOM 1922 C CA . ALA B 1 115 ? -10.000 13.953 7.025 1.00 9.31 114 ALA B CA 1
ATOM 1923 C C . ALA B 1 115 ? -8.931 14.016 8.109 1.00 8.61 114 ALA B C 1
ATOM 1924 O O . ALA B 1 115 ? -8.525 13.046 8.691 1.00 10.02 114 ALA B O 1
ATOM 1926 N N . LYS B 1 116 ? -8.539 15.259 8.400 1.00 8.75 115 LYS B N 1
ATOM 1927 C CA . LYS B 1 116 ? -7.752 15.614 9.589 1.00 9.81 115 LYS B CA 1
ATOM 1928 C C . LYS B 1 116 ? -8.694 16.176 10.641 1.00 8.70 115 LYS B C 1
ATOM 1929 O O . LYS B 1 116 ? -9.776 16.658 10.321 1.00 9.93 115 LYS B O 1
ATOM 1935 N N . PRO B 1 117 ? -8.290 16.170 11.939 1.00 9.98 116 PRO B N 1
ATOM 1936 C CA . PRO B 1 117 ? -9.230 16.600 12.977 1.00 10.25 116 PRO B CA 1
ATOM 1937 C C . PRO B 1 117 ? -9.757 18.033 12.872 1.00 12.19 116 PRO B C 1
ATOM 1938 O O . PRO B 1 117 ? -10.939 18.273 13.197 1.00 14.84 116 PRO B O 1
ATOM 1942 N N . ALA B 1 118 ? -8.922 18.941 12.386 1.00 13.88 117 ALA B N 1
ATOM 1943 C CA . ALA B 1 118 ? -9.297 20.365 12.463 1.00 17.86 117 ALA B CA 1
ATOM 1944 C C . ALA B 1 118 ? -10.564 20.603 11.664 1.00 19.79 117 ALA B C 1
ATOM 1945 O O . ALA B 1 118 ? -11.378 21.419 12.042 1.00 29.96 117 ALA B O 1
ATOM 1947 N N . GLY B 1 119 ? -10.656 19.906 10.539 1.00 16.65 118 GLY B N 1
ATOM 1948 C CA . GLY B 1 119 ? -11.756 20.016 9.579 1.00 20.30 118 GLY B CA 1
ATOM 1949 C C . GLY B 1 119 ? -12.821 18.940 9.682 1.00 17.24 118 GLY B C 1
ATOM 1950 O O . GLY B 1 119 ? -13.922 19.102 9.103 1.00 18.49 118 GLY B O 1
ATOM 1951 N N A ARG B 1 120 ? -12.583 17.889 10.451 0.50 14.37 119 ARG B N 1
ATOM 1952 N N B ARG B 1 120 ? -12.548 17.863 10.422 0.50 15.75 119 ARG B N 1
ATOM 1953 C CA A ARG B 1 120 ? -13.515 16.752 10.370 0.50 13.15 119 ARG B CA 1
ATOM 1954 C CA B ARG B 1 120 ? -13.499 16.730 10.499 0.50 15.98 119 ARG B CA 1
ATOM 1955 C C A ARG B 1 120 ? -14.933 17.117 10.837 0.50 13.18 119 ARG B C 1
ATOM 1956 C C B ARG B 1 120 ? -14.924 17.215 10.763 0.50 14.23 119 ARG B C 1
ATOM 1957 O O A ARG B 1 120 ? -15.895 16.506 10.357 0.50 15.76 119 ARG B O 1
ATOM 1958 O O B ARG B 1 120 ? -15.863 16.790 10.080 0.50 13.94 119 ARG B O 1
ATOM 1973 N N . PRO B 1 121 ? -15.168 18.058 11.786 1.00 16.88 120 PRO B N 1
ATOM 1974 C CA . PRO B 1 121 ? -16.552 18.440 12.091 1.00 21.42 120 PRO B CA 1
ATOM 1975 C C . PRO B 1 121 ? -17.377 19.061 10.962 1.00 19.18 120 PRO B C 1
ATOM 1976 O O . PRO B 1 121 ? -18.576 19.118 11.085 1.00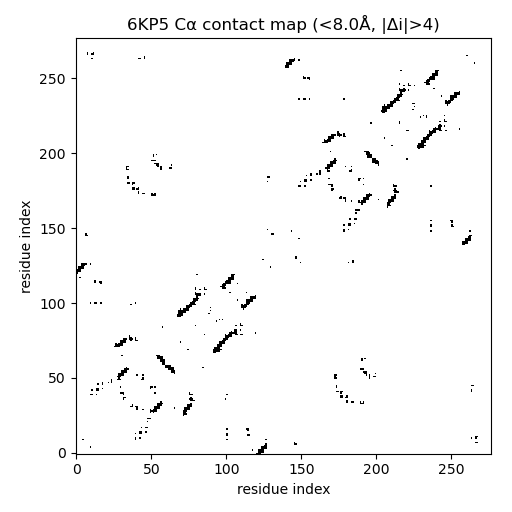 29.36 120 PRO B O 1
ATOM 1980 N N . LEU B 1 122 ? -16.715 19.532 9.929 1.00 16.38 121 LEU B N 1
ATOM 1981 C CA . LEU B 1 122 ? -17.325 20.296 8.821 1.00 19.10 121 LEU B CA 1
ATOM 1982 C C . LEU B 1 122 ? -17.807 19.358 7.703 1.00 20.46 121 LEU B C 1
ATOM 1983 O O . LEU B 1 122 ? -18.383 19.880 6.680 1.00 22.07 121 LEU B O 1
ATOM 1988 N N . VAL B 1 123 ? -17.512 18.054 7.748 1.00 16.29 122 VAL B N 1
ATOM 1989 C CA . VAL B 1 123 ? -17.928 17.128 6.662 1.00 14.49 122 VAL B CA 1
ATOM 1990 C C . VAL B 1 123 ? -18.985 16.178 7.200 1.00 14.90 122 VAL B C 1
ATOM 1991 O O . VAL B 1 123 ? -19.023 15.909 8.423 1.00 16.04 122 VAL B O 1
ATOM 1995 N N . ASP B 1 124 ? -19.845 15.679 6.326 1.00 12.21 123 ASP B N 1
ATOM 1996 C CA . ASP B 1 124 ? -20.849 14.675 6.714 1.00 13.33 123 ASP B CA 1
ATOM 1997 C C . ASP B 1 124 ? -20.255 13.280 6.829 1.00 13.45 123 ASP B C 1
ATOM 1998 O O . ASP B 1 124 ? -20.761 12.390 7.598 1.00 18.62 123 ASP B O 1
ATOM 2003 N N . ASP B 1 125 ? -19.256 12.974 6.023 1.00 11.82 124 ASP B N 1
ATOM 2004 C CA . ASP B 1 125 ? -18.606 11.654 6.109 1.00 12.63 124 ASP B CA 1
ATOM 2005 C C . ASP B 1 125 ? -17.205 11.736 5.517 1.00 8.92 124 ASP B C 1
ATOM 2006 O O . ASP B 1 125 ? -16.923 12.617 4.708 1.00 9.09 124 ASP B O 1
ATOM 2011 N N . TYR B 1 126 ? -16.391 10.784 5.925 1.00 8.46 125 TYR B N 1
ATOM 2012 C CA . TYR B 1 126 ? -15.007 10.606 5.452 1.00 8.11 125 TYR B CA 1
ATOM 2013 C C . TYR B 1 126 ? -14.684 9.120 5.510 1.00 7.68 125 TYR B C 1
ATOM 2014 O O . TYR B 1 126 ? -15.326 8.346 6.213 1.00 8.30 125 TYR B O 1
ATOM 2023 N N . VAL B 1 127 ? -13.618 8.730 4.820 1.00 7.40 126 VAL B N 1
ATOM 2024 C CA . VAL B 1 127 ? -13.174 7.332 4.848 1.00 7.39 126 VAL B CA 1
ATOM 2025 C C . VAL B 1 127 ? -11.996 7.098 5.796 1.00 7.56 126 VAL B C 1
ATOM 2026 O O . VAL B 1 127 ? -12.081 6.252 6.683 1.00 9.58 126 VAL B O 1
ATOM 2030 N N . VAL B 1 128 ? -10.947 7.840 5.647 1.00 7.12 127 VAL B N 1
ATOM 2031 C CA . VAL B 1 128 ? -9.669 7.635 6.360 1.00 7.40 127 VAL B CA 1
ATOM 2032 C C . VAL B 1 128 ? -9.376 8.907 7.121 1.00 7.53 127 VAL B C 1
ATOM 2033 O O . VAL B 1 128 ? -9.233 9.965 6.525 1.00 8.00 127 VAL B O 1
ATOM 2037 N N . ASP B 1 129 ? -9.219 8.797 8.457 1.00 8.28 128 ASP B N 1
ATOM 2038 C CA . ASP B 1 129 ? -8.686 9.930 9.220 1.00 8.84 128 ASP B CA 1
ATOM 2039 C C . ASP B 1 129 ? -7.184 9.774 9.301 1.00 8.25 128 ASP B C 1
ATOM 2040 O O . ASP B 1 129 ? -6.664 8.673 9.459 1.00 9.69 128 ASP B O 1
ATOM 2045 N N . ILE B 1 130 ? -6.520 10.923 9.308 1.00 8.39 129 ILE B N 1
ATOM 2046 C CA . ILE B 1 130 ? -5.063 10.976 9.453 1.00 9.40 129 ILE B CA 1
ATOM 2047 C C . ILE B 1 130 ? -4.718 12.057 10.466 1.00 8.54 129 ILE B C 1
ATOM 2048 O O . ILE B 1 130 ? -5.497 12.995 10.692 1.00 8.97 129 ILE B O 1
ATOM 2053 N N . PRO B 1 131 ? -3.533 11.954 11.079 1.00 10.03 130 PRO B N 1
ATOM 2054 C CA . PRO B 1 131 ? -3.126 12.999 12.023 1.00 9.71 130 PRO B CA 1
ATOM 2055 C C . PRO B 1 131 ? -3.053 14.385 11.366 1.00 9.80 130 PRO B C 1
ATOM 2056 O O . PRO B 1 131 ? -2.689 14.485 10.187 1.00 9.31 130 PRO B O 1
ATOM 2060 N N . GLN B 1 132 ? -3.290 15.416 12.173 1.00 11.23 131 GLN B N 1
ATOM 2061 C CA . GLN B 1 132 ? -3.262 16.789 11.657 1.00 11.68 131 GLN B CA 1
ATOM 2062 C C . GLN B 1 132 ? -1.924 17.105 10.957 1.00 11.24 131 GLN B C 1
ATOM 2063 O O . GLN B 1 132 ? -1.922 17.828 9.989 1.00 13.30 131 GLN B O 1
ATOM 2069 N N . ASN B 1 133 ? -0.804 16.578 11.470 1.00 12.82 132 ASN B N 1
ATOM 2070 C CA . ASN B 1 133 ? 0.535 16.927 10.954 1.00 14.88 132 ASN B CA 1
ATOM 2071 C C . ASN B 1 133 ? 0.899 16.150 9.708 1.00 14.16 132 ASN B C 1
ATOM 2072 O O . ASN B 1 133 ? 1.958 16.431 9.137 1.00 18.61 132 ASN B O 1
ATOM 2077 N N . THR B 1 134 ? 0.059 15.250 9.217 1.00 12.23 133 THR B N 1
ATOM 2078 C CA . THR B 1 134 ? 0.477 14.331 8.154 1.00 10.47 133 THR B CA 1
ATOM 2079 C C . THR B 1 134 ? 0.873 15.108 6.881 1.00 9.84 133 THR B C 1
ATOM 2080 O O . THR B 1 134 ? 0.094 15.919 6.384 1.00 11.38 133 THR B O 1
ATOM 2084 N N . TRP B 1 135 ? 2.019 14.773 6.301 1.00 10.97 134 TRP B N 1
ATOM 2085 C CA . TRP B 1 135 ? 2.468 15.196 4.963 1.00 11.12 134 TRP B CA 1
ATOM 2086 C C . TRP B 1 135 ? 1.879 14.202 3.955 1.00 11.02 134 TRP B C 1
ATOM 2087 O O . TRP B 1 135 ? 2.423 13.107 3.893 1.00 11.18 134 TRP B O 1
ATOM 2098 N N . ILE B 1 136 ? 0.815 14.593 3.267 1.00 13.84 135 ILE B N 1
ATOM 2099 C CA . ILE B 1 136 ? 0.103 13.643 2.385 1.00 11.80 135 ILE B CA 1
ATOM 2100 C C . ILE B 1 136 ? 0.337 14.036 0.917 1.00 11.89 135 ILE B C 1
ATOM 2101 O O . ILE B 1 136 ? 0.223 15.197 0.513 1.00 12.90 135 ILE B O 1
ATOM 2106 N N . GLU B 1 137 ? 0.615 13.005 0.094 1.00 9.88 136 GLU B N 1
ATOM 2107 C CA . GLU B 1 137 ? 0.762 13.177 -1.366 1.00 9.55 136 GLU B CA 1
ATOM 2108 C C . GLU B 1 137 ? -0.242 12.251 -2.054 1.00 8.19 136 GLU B C 1
ATOM 2109 O O . GLU B 1 137 ? -0.300 11.060 -1.714 1.00 8.58 136 GLU B O 1
ATOM 2115 N N . GLN B 1 138 ? -0.985 12.829 -2.984 1.00 8.19 137 GLN B N 1
ATOM 2116 C CA . GLN B 1 138 ? -2.034 12.094 -3.713 1.00 8.09 137 GLN B CA 1
ATOM 2117 C C . GLN B 1 138 ? -1.451 11.468 -4.977 1.00 7.33 137 GLN B C 1
ATOM 2118 O O . GLN B 1 138 ? -0.373 11.868 -5.450 1.00 6.69 137 GLN B O 1
ATOM 2124 N N . PRO B 1 139 ? -2.174 10.536 -5.608 1.00 7.52 138 PRO B N 1
ATOM 2125 C CA . PRO B 1 139 ? -1.585 9.785 -6.728 1.00 7.43 138 PRO B CA 1
ATOM 2126 C C . PRO B 1 139 ? -1.358 10.652 -7.959 1.00 6.32 138 PRO B C 1
ATOM 2127 O O . PRO B 1 139 ? -0.481 10.365 -8.764 1.00 5.89 138 PRO B O 1
ATOM 2131 N N . TRP B 1 140 ? -2.133 11.713 -8.110 1.00 6.04 139 TRP B N 1
ATOM 2132 C CA . TRP B 1 140 ? -1.991 12.647 -9.239 1.00 6.46 139 TRP B CA 1
ATOM 2133 C C . TRP B 1 140 ? -0.762 13.540 -9.022 1.00 7.14 139 TRP B C 1
ATOM 2134 O O . TRP B 1 140 ? -0.427 14.289 -9.970 1.00 7.04 139 TRP B O 1
ATOM 2145 N N . ASP B 1 141 ? -0.096 13.506 -7.879 1.00 6.48 140 ASP B N 1
ATOM 2146 C CA . ASP B 1 141 ? 1.168 14.205 -7.666 1.00 7.21 140 ASP B CA 1
ATOM 2147 C C . ASP B 1 141 ? 2.399 13.382 -7.944 1.00 6.37 140 ASP B C 1
ATOM 2148 O O . ASP B 1 141 ? 3.501 13.881 -7.860 1.00 7.19 140 ASP B O 1
ATOM 2153 N N A MET B 1 142 ? 2.214 12.125 -8.334 0.60 6.07 141 MET B N 1
ATOM 2154 N N B MET B 1 142 ? 2.196 12.076 -8.240 0.40 8.71 141 MET B N 1
ATOM 2155 C CA A MET B 1 142 ? 3.366 11.217 -8.493 0.60 5.88 141 MET B CA 1
ATOM 2156 C CA B MET B 1 142 ? 3.253 11.024 -8.352 0.40 8.34 141 MET B CA 1
ATOM 2157 C C A MET B 1 142 ? 3.191 10.438 -9.790 0.60 5.98 141 MET B C 1
ATOM 2158 C C B MET B 1 142 ? 3.133 10.317 -9.708 0.40 8.06 141 MET B C 1
ATOM 2159 O O A MET B 1 142 ? 2.113 10.370 -10.311 0.60 7.95 141 MET B O 1
ATOM 2160 O O B MET B 1 142 ? 1.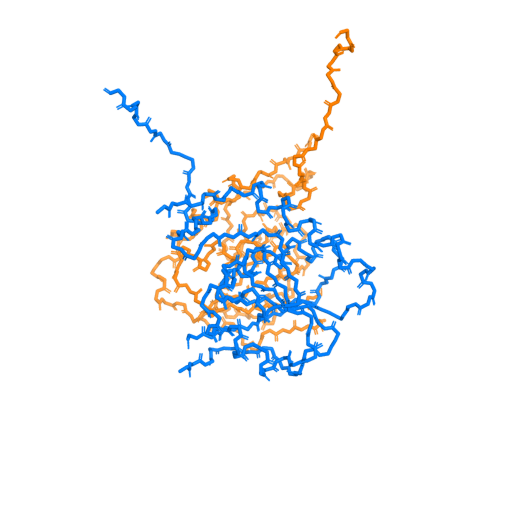981 10.100 -10.134 0.40 8.97 141 MET B O 1
ATOM 2169 N N . ALA B 1 143 ? 4.243 9.849 -10.299 1.00 6.46 142 ALA B N 1
ATOM 2170 C CA . ALA B 1 143 ? 4.180 9.042 -11.518 1.00 6.49 142 ALA B CA 1
ATOM 2171 C C . ALA B 1 143 ? 5.320 8.072 -11.523 1.00 6.41 142 ALA B C 1
ATOM 2172 O O . ALA B 1 143 ? 6.369 8.297 -10.913 1.00 6.17 142 ALA B O 1
ATOM 2174 N N . VAL B 1 144 ? 5.132 6.982 -12.280 1.00 6.51 143 VAL B N 1
ATOM 2175 C CA . VAL B 1 144 ? 6.267 6.050 -12.476 1.00 6.86 143 VAL B CA 1
ATOM 2176 C C . VAL B 1 144 ? 7.384 6.763 -13.243 1.00 7.24 143 VAL B C 1
ATOM 2177 O O . VAL B 1 144 ? 7.110 7.359 -14.302 1.00 8.34 143 VAL B O 1
ATOM 2181 N N . THR B 1 145 ? 8.582 6.755 -12.693 1.00 7.55 144 THR B N 1
ATOM 2182 C CA . THR B 1 145 ? 9.705 7.563 -13.123 1.00 7.52 144 THR B CA 1
ATOM 2183 C C . THR B 1 145 ? 10.962 6.736 -13.069 1.00 8.07 144 THR B C 1
ATOM 2184 O O . THR B 1 145 ? 11.162 5.970 -12.074 1.00 8.78 144 THR B O 1
ATOM 2188 N N . PHE B 1 146 ? 11.852 6.850 -14.045 1.00 7.39 145 PHE B N 1
ATOM 2189 C CA . PHE B 1 146 ? 13.169 6.164 -14.007 1.00 7.80 145 PHE B CA 1
ATOM 2190 C C . PHE B 1 146 ? 13.897 6.515 -12.720 1.00 8.42 145 PHE B C 1
ATOM 2191 O O . PHE B 1 146 ? 13.973 7.707 -12.340 1.00 9.87 145 PHE B O 1
ATOM 2199 N N . VAL B 1 147 ? 14.544 5.528 -12.104 1.00 7.67 146 VAL B N 1
ATOM 2200 C CA . VAL B 1 147 ? 15.474 5.747 -10.999 1.00 7.94 146 VAL B CA 1
ATOM 2201 C C . VAL B 1 147 ? 16.713 4.941 -11.293 1.00 7.44 146 VAL B C 1
ATOM 2202 O O . VAL B 1 147 ? 16.602 3.729 -11.638 1.00 7.44 146 VAL B O 1
ATOM 2206 N N . ALA B 1 148 ? 17.887 5.490 -11.160 1.00 8.40 147 ALA B N 1
ATOM 2207 C CA . ALA B 1 148 ? 19.141 4.804 -11.488 1.00 8.00 147 ALA B CA 1
ATOM 2208 C C . ALA B 1 148 ? 19.272 3.565 -10.605 1.00 7.70 147 ALA B C 1
ATOM 2209 O O . ALA B 1 148 ? 18.902 3.582 -9.430 1.00 7.22 147 ALA B O 1
ATOM 2211 N N . PRO B 1 149 ? 19.843 2.476 -11.138 1.00 7.43 148 PRO B N 1
ATOM 2212 C CA . PRO B 1 149 ? 20.104 1.313 -10.284 1.00 7.56 148 PRO B CA 1
ATOM 2213 C C . PRO B 1 149 ? 21.043 1.666 -9.135 1.00 6.80 148 PRO B C 1
ATOM 2214 O O . PRO B 1 149 ? 21.911 2.518 -9.247 1.00 7.17 148 PRO B O 1
ATOM 2218 N N . LEU B 1 150 ? 20.918 0.934 -8.061 1.00 6.82 149 LEU B N 1
ATOM 2219 C CA . LEU B 1 150 ? 21.779 1.177 -6.875 1.00 8.77 149 LEU B CA 1
ATOM 2220 C C . LEU B 1 150 ? 23.254 0.946 -7.156 1.00 8.73 149 LEU B C 1
ATOM 2221 O O . LEU B 1 150 ? 24.114 1.579 -6.512 1.00 11.82 149 LEU B O 1
ATOM 2226 N N . SER B 1 151 ? 23.553 -0.004 -8.041 1.00 7.42 150 SER B N 1
ATOM 2227 C CA . SER B 1 151 ? 24.906 -0.163 -8.608 1.00 7.04 150 SER B CA 1
ATOM 2228 C C . SER B 1 151 ? 24.840 0.209 -10.083 1.00 7.02 150 SER B C 1
ATOM 2229 O O . SER B 1 151 ? 24.008 -0.376 -10.790 1.00 8.51 150 SER B O 1
ATOM 2232 N N . GLY B 1 152 ? 25.811 0.955 -10.523 1.00 7.62 151 GLY B N 1
ATOM 2233 C CA . GLY B 1 152 ? 25.965 1.303 -11.925 1.00 9.31 151 GLY B CA 1
ATOM 2234 C C . GLY B 1 152 ? 26.762 0.290 -12.722 1.00 10.27 151 GLY B C 1
ATOM 2235 O O . GLY B 1 152 ? 27.001 0.555 -13.900 1.00 13.58 151 GLY B O 1
ATOM 2236 N N . LYS B 1 153 ? 27.157 -0.841 -12.161 1.00 10.51 152 LYS B N 1
ATOM 2237 C CA . LYS B 1 153 ? 28.065 -1.793 -12.836 1.00 12.04 152 LYS B CA 1
ATOM 2238 C C . LYS B 1 153 ? 27.322 -2.594 -13.917 1.00 12.80 152 LYS B C 1
ATOM 2239 O O . LYS B 1 153 ? 26.080 -2.629 -13.981 1.00 13.70 152 LYS B O 1
#

Nearest PDB structures (foldseek):
  6kp5-assembly1_A-2  TM=1.004E+00  e=1.203E-28  Yersinia pestis
  1nul-assembly1_A-2  TM=9.940E-01  e=1.790E-25  Escherichia coli
  1a97-assembly1_D  TM=9.935E-01  e=3.004E-25  Escherichia coli
  6kqc-assembly1_A  TM=9.953E-01  e=4.494E-25  Yersinia pestis
  4jit-assembly1_D  TM=9.920E-01  e=9.493E-25  Escherichia coli str. K-12 substr. MDS42

Radius of gyration: 18.8 Å; Cα contacts (8 Å, |Δi|>4): 606; chains: 2; bounding box: 60×56×50 Å

B-factor: mean 13.76, std 8.26, range [5.62, 66.01]

Organism: Yersinia pestis (NCBI:txid632)

Secondary structure (DSSP, 8-state):
-EEE--HHHHHHHHHHHHHHT--GGG-SEEEEETTTTHHHHHHHHHHHT---EEEEEE---EEEE--S--TTEEEEEEEESSSHHHHHHHHH-TTSEEEEEEE-TTTGGGSSEEEEE--TT-EEE-GGG----------/--EE--HHHHHHHHHHHHHHT--GGG-SEEEEETTTTHHHHHHHHHHHT---EEEEE---EE-SS--TTEEEEEEEESSSHHHHHHHHH-TTSEEEEEEE-TTTGGG-SEEEEE--TT--EE-GGG--------S---